Protein 3P2Y (pdb70)

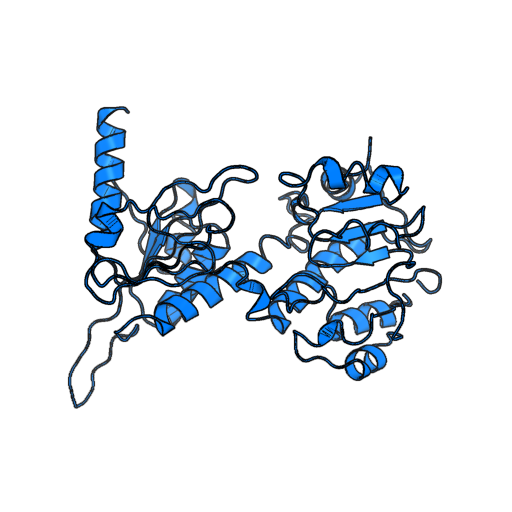CATH classification: 3.40.50.720 (+1 more: 3.40.50.720)

Radius of gyration: 22.17 Å; Cα contacts (8 Å, |Δi|>4): 837; chains: 1; bounding box: 42×48×67 Å

B-factor: mean 19.01, std 10.47, range [5.93, 63.05]

Sequence (345 aa):
GSMTLIIGVPRESAEGERRVALVPKVVEKLSARGLEVVVESAAGAGALFSDADYERAGATTIGDPWPADVVVKVNPPTSSDDEISSQLKPGSVLIGFLAPRTQPELASSRLRIADVTAFAMESIPRISSRAQTMDALSSSQANVAGYKAVLLGASLSTRFVPMLTTTAAGTVKPASSALVLGVGVAGLQALATAKRLGAKTTGYDVRPEVAEEQVRSVGAQQWLDLGSEAERAQQQQALEDAITKFDIVIITTALVPGRPAPRLVTAAAATGMQPGSVVVDLAGETGGNCELTEPGRTIVHHHGVTIITSPLNLPATMPEHASELYAKNVTALLDLLLTDDGVAPDFTDEEIVAASCITRT

Organism: Mycolicibacterium smegmatis (strain ATCC 700084 / mc(2)155) (NCBI:txid246196)

Secondary structure (DSSP, 8-state):
-TT-EEEEPPP-STT----SS-HHHHHHHHHTT-EEEE-TTTTGGGT--HHHHHHTT-EES--TTSSEEE-SSPPPHHHHTTSPTT-EEEE---TTT-HHHHHHHHHTT-EEEEGGG--SSGGGGGG-HHHHHHHHHHHHHHHHHHHH-SS-SS-EE-SS-EEPPPEEEEES-SHHHHHHHHHHHHHT-EEEEE-SSGGGHHHHHHTTPEEP----HHHHHHHHHHHHHHHTT-SEEEE----TTSPPP--B-HHHHHTSPTT-EEEETTGGGT-SBTT--TT-EEEETTEEEE--S-TGGGSHHHHHHHHHHHHHHHHHHHEETTEE---TTSHHHHHHBSS--

Nearest PDB structures (foldseek):
  3p2y-assembly1_A-2  TM=1.003E+00  e=2.592E-69  Mycolicibacterium smegmatis MC2 155
  4j1t-assembly2_D  TM=9.689E-01  e=6.708E-41  Thermus thermophilus HB27
  1x15-assembly1_B  TM=9.595E-01  e=1.705E-39  Escherichia coli
  4dio-assembly1_A  TM=9.558E-01  e=6.362E-38  Sinorhizobium meliloti SM11
  1xlt-assembly3_G  TM=9.602E-01  e=4.582E-37  Rhodospirillum rubrum

Solvent-accessible surface area: 15811 Å² total; per-residue (Å²): 53,98,164,6,59,0,0,0,0,121,8,63,50,111,64,20,89,16,0,0,0,2,17,134,9,0,104,133,2,32,92,121,36,13,43,3,10,0,54,60,45,5,2,50,24,7,148,34,55,44,40,41,2,96,177,6,47,7,87,50,30,87,2,15,59,0,37,0,0,0,2,0,31,34,4,70,60,109,16,4,84,84,12,77,96,64,0,6,0,0,0,20,0,16,39,167,93,76,88,146,18,17,47,87,0,99,149,28,87,4,43,0,0,0,2,47,30,21,31,114,67,94,116,2,140,95,10,60,0,95,26,12,12,26,53,5,14,0,81,36,0,2,63,47,0,27,91,56,17,105,95,117,8,39,111,60,100,75,124,107,36,96,59,82,50,5,33,0,0,0,0,10,3,35,60,13,0,44,48,0,0,21,6,3,95,197,65,32,2,44,6,12,0,21,12,118,106,102,118,6,8,120,89,0,141,91,36,44,6,133,53,31,109,38,109,122,93,87,64,44,57,64,93,128,91,29,19,34,73,19,0,31,159,24,29,5,0,0,0,17,21,117,66,86,38,150,79,13,42,138,26,0,51,27,57,0,0,55,35,6,116,90,8,0,0,0,0,0,35,2,3,136,51,50,3,0,1,87,38,15,84,70,45,173,71,38,104,51,131,34,0,16,1,4,2,24,82,47,14,16,3,62,51,14,71,105,0,0,24,72,0,0,104,12,0,15,20,0,0,66,51,0,24,71,106,129,14,49,46,35,75,56,122,23,91,0,1,43,54,0,13,28,12,148,124

Structure (mmCIF, N/CA/C/O backbone):
data_3P2Y
#
_entry.id   3P2Y
#
_cell.length_a   89.760
_cell.length_b   89.760
_cell.length_c   179.570
_cell.angle_alpha   90.000
_cell.angle_beta   90.000
_cell.angle_gamma   120.000
#
_symmetry.space_group_name_H-M   'P 61 2 2'
#
loop_
_entity.id
_entity.type
_entity.pdbx_description
1 polymer 'Alanine dehydrogenase/pyridine nucleotide transhydrogenase'
2 non-polymer 'CALCIUM ION'
3 non-polymer 'SODIUM ION'
4 non-polymer 1,2-ETHANEDIOL
5 water water
#
loop_
_atom_site.group_PDB
_atom_site.id
_atom_site.type_symbol
_atom_site.label_atom_id
_atom_site.label_alt_id
_atom_site.label_comp_id
_atom_site.label_asym_id
_atom_site.label_entity_id
_atom_site.label_seq_id
_atom_site.pdbx_PDB_ins_code
_atom_site.Cartn_x
_atom_site.Cartn_y
_atom_site.Cartn_z
_atom_site.occupancy
_atom_site.B_iso_or_equiv
_atom_site.auth_seq_id
_atom_site.auth_comp_id
_atom_site.auth_asym_id
_atom_site.auth_atom_id
_atom_site.pdbx_PDB_model_num
ATOM 1 N N . GLY A 1 20 ? 56.845 37.653 -28.871 1.00 38.20 -1 GLY A N 1
ATOM 2 C CA . GLY A 1 20 ? 57.682 38.223 -27.766 1.00 36.55 -1 GLY A CA 1
ATOM 3 C C . GLY A 1 20 ? 59.175 38.363 -28.045 1.00 36.06 -1 GLY A C 1
ATOM 4 O O . GLY A 1 20 ? 59.871 39.072 -27.310 1.00 35.50 -1 GLY A O 1
ATOM 5 N N . SER A 1 21 ? 59.680 37.699 -29.094 1.00 35.41 0 SER A N 1
ATOM 6 C CA . SER A 1 21 ? 61.145 37.631 -29.367 1.00 34.48 0 SER A CA 1
ATOM 7 C C . SER A 1 21 ? 61.879 38.979 -29.548 1.00 32.21 0 SER A C 1
ATOM 8 O O . SER A 1 21 ? 63.083 39.085 -29.303 1.00 33.05 0 SER A O 1
ATOM 11 N N . MET A 1 22 ? 61.149 40.003 -29.961 1.00 29.16 1 MET A N 1
ATOM 12 C CA . MET A 1 22 ? 61.728 41.325 -30.152 1.00 26.21 1 MET A CA 1
ATOM 13 C C . MET A 1 22 ? 61.654 42.218 -28.895 1.00 23.94 1 MET A C 1
ATOM 14 O O . MET A 1 22 ? 62.089 43.364 -28.942 1.00 22.97 1 MET A O 1
ATOM 19 N N . THR A 1 23 ? 61.119 41.683 -27.794 1.00 20.93 2 THR A N 1
ATOM 20 C CA . THR A 1 23 ? 60.932 42.465 -26.547 1.00 19.71 2 THR A CA 1
ATOM 21 C C . THR A 1 23 ? 61.842 41.894 -25.469 1.00 18.19 2 THR A C 1
ATOM 22 O O . THR A 1 23 ? 61.818 40.680 -25.218 1.00 18.52 2 THR A O 1
ATOM 26 N N . LEU A 1 24 ? 62.677 42.768 -24.904 1.00 16.15 3 LEU A N 1
ATOM 27 C CA . LEU A 1 24 ? 63.652 42.399 -23.884 1.00 13.90 3 LEU A CA 1
ATOM 28 C C . LEU A 1 24 ? 63.228 43.028 -22.558 1.00 12.15 3 LEU A C 1
ATOM 29 O O . LEU A 1 24 ? 63.012 44.242 -22.486 1.00 11.50 3 LEU A O 1
ATOM 34 N N . ILE A 1 25 ? 63.074 42.177 -21.532 1.00 10.92 4 ILE A N 1
ATOM 35 C CA A ILE A 1 25 ? 62.726 42.610 -20.182 0.50 10.34 4 ILE A CA 1
ATOM 36 C CA B ILE A 1 25 ? 62.734 42.614 -20.173 0.50 10.52 4 ILE A CA 1
ATOM 37 C C . ILE A 1 25 ? 64.002 42.542 -19.324 1.00 10.33 4 ILE A C 1
ATOM 38 O O . ILE A 1 25 ? 64.657 41.525 -19.296 1.00 12.10 4 ILE A O 1
ATOM 47 N N . GLY A 1 26 ? 64.352 43.630 -18.640 1.00 9.71 5 GLY A N 1
ATOM 48 C CA . GLY A 1 26 ? 65.603 43.689 -17.837 1.00 9.72 5 GLY A CA 1
ATOM 49 C C . GLY A 1 26 ? 65.293 43.720 -16.348 1.00 10.17 5 GLY A C 1
ATOM 50 O O . GLY A 1 26 ? 64.378 44.418 -15.925 1.00 9.49 5 GLY A O 1
ATOM 51 N N . VAL A 1 27 ? 66.024 42.915 -15.570 1.00 9.30 6 VAL A N 1
ATOM 52 C CA . VAL A 1 27 ? 65.828 42.836 -14.129 1.00 9.03 6 VAL A CA 1
ATOM 53 C C . VAL A 1 27 ? 67.148 43.222 -13.460 1.00 9.58 6 VAL A C 1
ATOM 54 O O . VAL A 1 27 ? 68.102 42.450 -13.509 1.00 9.55 6 VAL A O 1
ATOM 58 N N . PRO A 1 28 ? 67.221 44.400 -12.815 1.00 10.42 7 PRO A N 1
ATOM 59 C CA . PRO A 1 28 ? 68.448 44.782 -12.114 1.00 10.62 7 PRO A CA 1
ATOM 60 C C . PRO A 1 28 ? 68.571 44.218 -10.686 1.00 9.68 7 PRO A C 1
ATOM 61 O O . PRO A 1 28 ? 67.569 43.806 -10.060 1.00 9.61 7 PRO A O 1
ATOM 65 N N . ARG A 1 29 ? 69.808 44.188 -10.197 1.00 9.54 8 ARG A N 1
ATOM 66 C CA . ARG A 1 29 ? 70.069 43.990 -8.776 1.00 9.74 8 ARG A CA 1
ATOM 67 C C . ARG A 1 29 ? 69.636 45.248 -8.031 1.00 9.84 8 ARG A C 1
ATOM 68 O O . ARG A 1 29 ? 69.906 46.371 -8.476 1.00 10.22 8 ARG A O 1
ATOM 76 N N . GLU A 1 30 ? 68.901 45.067 -6.926 1.00 9.34 9 GLU A N 1
ATOM 77 C CA . GLU A 1 30 ? 68.529 46.200 -6.082 1.00 10.50 9 GLU A CA 1
ATOM 78 C C . GLU A 1 30 ? 69.739 46.744 -5.334 1.00 11.88 9 GLU A C 1
ATOM 79 O O . GLU A 1 30 ? 70.418 45.982 -4.664 1.00 13.57 9 GLU A O 1
ATOM 85 N N . SER A 1 31 ? 69.970 48.055 -5.439 1.00 13.34 10 SER A N 1
ATOM 86 C CA . SER A 1 31 ? 71.168 48.700 -4.869 1.00 14.99 10 SER A CA 1
ATOM 87 C C . SER A 1 31 ? 70.957 49.284 -3.474 1.00 16.17 10 SER A C 1
ATOM 88 O O . SER A 1 31 ? 71.930 49.605 -2.799 1.00 15.05 10 SER A O 1
ATOM 91 N N . ALA A 1 32 ? 69.690 49.437 -3.051 1.00 14.56 11 ALA A N 1
ATOM 92 C CA . ALA A 1 32 ? 69.392 50.052 -1.745 1.00 16.33 11 ALA A CA 1
ATOM 93 C C . ALA A 1 32 ? 69.938 49.256 -0.564 1.00 15.84 11 ALA A C 1
ATOM 94 O O . ALA A 1 32 ? 69.894 48.014 -0.560 1.00 16.00 11 ALA A O 1
ATOM 96 N N . GLU A 1 33 ? 70.475 49.961 0.438 1.00 16.17 12 GLU A N 1
ATOM 97 C CA . GLU A 1 33 ? 71.028 49.281 1.608 1.00 16.61 12 GLU A CA 1
ATOM 98 C C . GLU A 1 33 ? 69.938 48.413 2.271 1.00 16.13 12 GLU A C 1
ATOM 99 O O . GLU A 1 33 ? 68.808 48.895 2.506 1.00 16.47 12 GLU A O 1
ATOM 101 N N . GLY A 1 34 ? 70.285 47.151 2.534 1.00 15.30 13 GLY A N 1
ATOM 102 C CA . GLY A 1 34 ? 69.418 46.233 3.270 1.00 14.75 13 GLY A CA 1
ATOM 103 C C . GLY A 1 34 ? 68.421 45.521 2.375 1.00 13.69 13 GLY A C 1
ATOM 104 O O . GLY A 1 34 ? 67.712 44.609 2.831 1.00 13.46 13 GLY A O 1
ATOM 105 N N . GLU A 1 35 ? 68.320 45.937 1.108 1.00 12.22 14 GLU A N 1
ATOM 106 C CA . GLU A 1 35 ? 67.296 45.355 0.235 1.00 11.15 14 GLU A CA 1
ATOM 107 C C . GLU A 1 35 ? 67.743 43.958 -0.176 1.00 11.45 14 GLU A C 1
ATOM 108 O O . GLU A 1 35 ? 68.918 43.768 -0.553 1.00 13.78 14 GLU A O 1
ATOM 114 N N . ARG A 1 36 ? 66.835 42.986 -0.097 1.00 9.21 15 ARG A N 1
ATOM 115 C CA . ARG A 1 36 ? 67.124 41.625 -0.553 1.00 8.34 15 ARG A CA 1
ATOM 116 C C . ARG A 1 36 ? 66.159 41.126 -1.632 1.00 8.25 15 ARG A C 1
ATOM 117 O O . ARG A 1 36 ? 66.383 40.048 -2.173 1.00 8.59 15 ARG A O 1
ATOM 125 N N . ARG A 1 37 ? 65.102 41.878 -1.928 1.00 8.09 16 ARG A N 1
ATOM 126 C CA . ARG A 1 37 ? 64.148 41.451 -2.942 1.00 7.85 16 ARG A CA 1
ATOM 127 C C . ARG A 1 37 ? 64.751 41.675 -4.332 1.00 7.92 16 ARG A C 1
ATOM 128 O O . ARG A 1 37 ? 65.741 42.431 -4.502 1.00 7.67 16 ARG A O 1
ATOM 136 N N . VAL A 1 38 ? 64.124 41.018 -5.298 1.00 8.09 17 VAL A N 1
ATOM 137 C CA . VAL A 1 38 ? 64.456 41.136 -6.733 1.00 8.16 17 VAL A CA 1
ATOM 138 C C . VAL A 1 38 ? 63.125 41.147 -7.491 1.00 7.86 17 VAL A C 1
ATOM 139 O O . VAL A 1 38 ? 62.179 40.484 -7.092 1.00 7.55 17 VAL A O 1
ATOM 143 N N . ALA A 1 39 ? 63.018 41.928 -8.576 1.00 6.84 18 ALA A N 1
ATOM 144 C CA . ALA A 1 39 ? 61.679 42.177 -9.159 1.00 7.79 18 ALA A CA 1
ATOM 145 C C . ALA A 1 39 ? 61.065 40.953 -9.828 1.00 8.45 18 ALA A C 1
ATOM 146 O O . ALA A 1 39 ? 59.858 40.822 -9.816 1.00 8.80 18 ALA A O 1
ATOM 148 N N . LEU A 1 40 ? 61.890 40.082 -10.416 1.00 8.40 19 LEU A N 1
ATOM 149 C CA . LEU A 1 40 ? 61.384 38.804 -10.915 1.00 9.42 19 LEU A CA 1
ATOM 150 C C . LEU A 1 40 ? 62.181 37.670 -10.292 1.00 9.56 19 LEU A C 1
ATOM 151 O O . LEU A 1 40 ? 63.401 37.779 -10.144 1.00 10.94 19 LEU A O 1
ATOM 156 N N . VAL A 1 41 ? 61.478 36.586 -9.928 1.00 9.71 20 VAL A N 1
ATOM 157 C CA . VAL A 1 41 ? 62.116 35.373 -9.435 1.00 10.13 20 VAL A CA 1
ATOM 158 C C . VAL A 1 41 ? 62.200 34.376 -10.583 1.00 10.16 20 VAL A C 1
ATOM 159 O O . VAL A 1 41 ? 61.433 34.481 -11.551 1.00 10.65 20 VAL A O 1
ATOM 163 N N . PRO A 1 42 ? 63.094 33.386 -10.474 1.00 10.99 21 PRO A N 1
ATOM 164 C CA . PRO A 1 42 ? 63.276 32.440 -11.581 1.00 11.89 21 PRO A CA 1
ATOM 165 C C . PRO A 1 42 ? 61.990 31.769 -12.086 1.00 12.39 21 PRO A C 1
ATOM 166 O O . PRO A 1 42 ? 61.818 31.631 -13.297 1.00 12.63 21 PRO A O 1
ATOM 170 N N . LYS A 1 43 ? 61.071 31.388 -11.192 1.00 12.73 22 LYS A N 1
ATOM 171 C CA . LYS A 1 43 ? 59.812 30.740 -11.636 1.00 14.05 22 LYS A CA 1
ATOM 172 C C . LYS A 1 43 ? 58.981 31.622 -12.558 1.00 13.59 22 LYS A C 1
ATOM 173 O O . LYS A 1 43 ? 58.311 31.111 -13.466 1.00 13.26 22 LYS A O 1
ATOM 179 N N . VAL A 1 44 ? 59.030 32.938 -12.335 1.00 12.05 23 VAL A N 1
ATOM 180 C CA . VAL A 1 44 ? 58.266 33.884 -13.141 1.00 11.76 23 VAL A CA 1
ATOM 181 C C . VAL A 1 44 ? 59.006 34.159 -14.435 1.00 12.20 23 VAL A C 1
ATOM 182 O O . VAL A 1 44 ? 58.413 34.214 -15.512 1.00 12.69 23 VAL A O 1
ATOM 186 N N . VAL A 1 45 ? 60.319 34.307 -14.334 1.00 11.99 24 VAL A N 1
ATOM 187 C CA . VAL A 1 45 ? 61.163 34.401 -15.539 1.00 12.65 24 VAL A CA 1
ATOM 188 C C . VAL A 1 45 ? 60.893 33.233 -16.494 1.00 13.49 24 VAL A C 1
ATOM 189 O O . VAL A 1 45 ? 60.790 33.419 -17.725 1.00 14.02 24 VAL A O 1
ATOM 193 N N . GLU A 1 46 ? 60.766 32.027 -15.940 1.00 14.62 25 GLU A N 1
ATOM 194 C CA . GLU A 1 46 ? 60.513 30.837 -16.760 1.00 17.26 25 GLU A CA 1
ATOM 195 C C . GLU A 1 46 ? 59.235 31.008 -17.604 1.00 17.71 25 GLU A C 1
ATOM 196 O O . GLU A 1 46 ? 59.219 30.712 -18.816 1.00 18.13 25 GLU A O 1
ATOM 202 N N . LYS A 1 47 ? 58.182 31.516 -16.974 1.00 17.79 26 LYS A N 1
ATOM 203 C CA . LYS A 1 47 ? 56.922 31.786 -17.684 1.00 18.80 26 LYS A CA 1
ATOM 204 C C . LYS A 1 47 ? 57.066 32.814 -18.804 1.00 18.69 26 LYS A C 1
ATOM 205 O O . LYS A 1 47 ? 56.495 32.631 -19.891 1.00 18.96 26 LYS A O 1
ATOM 211 N N . LEU A 1 48 ? 57.808 33.893 -18.550 1.00 17.26 27 LEU A N 1
ATOM 212 C CA . LEU A 1 48 ? 58.034 34.910 -19.594 1.00 17.27 27 LEU A CA 1
ATOM 213 C C . LEU A 1 48 ? 58.846 34.336 -20.758 1.00 17.92 27 LEU A C 1
ATOM 214 O O . LEU A 1 48 ? 58.510 34.576 -21.928 1.00 18.61 27 LEU A O 1
ATOM 219 N N . SER A 1 49 ? 59.894 33.577 -20.439 1.00 17.80 28 SER A N 1
ATOM 220 C CA . SER A 1 49 ? 60.696 32.915 -21.468 1.00 19.63 28 SER A CA 1
ATOM 221 C C . SER A 1 49 ? 59.847 31.989 -22.327 1.00 20.58 28 SER A C 1
ATOM 222 O O . SER A 1 49 ? 59.988 31.974 -23.557 1.00 20.65 28 SER A O 1
ATOM 225 N N . ALA A 1 50 ? 58.988 31.214 -21.662 1.00 21.90 29 ALA A N 1
ATOM 226 C CA . ALA A 1 50 ? 58.097 30.257 -22.334 1.00 23.40 29 ALA A CA 1
ATOM 227 C C . ALA A 1 50 ? 57.146 30.937 -23.321 1.00 24.62 29 ALA A C 1
ATOM 228 O O . ALA A 1 50 ? 56.708 30.320 -24.315 1.00 25.30 29 ALA A O 1
ATOM 230 N N . ARG A 1 51 ? 56.806 32.193 -23.043 1.00 24.31 30 ARG A N 1
ATOM 231 C CA . ARG A 1 51 ? 55.990 32.990 -23.961 1.00 25.53 30 ARG A CA 1
ATOM 232 C C . ARG A 1 51 ? 56.780 33.631 -25.101 1.00 25.68 30 ARG A C 1
ATOM 233 O O . ARG A 1 51 ? 56.189 34.253 -25.987 1.00 27.39 30 ARG A O 1
ATOM 241 N N . GLY A 1 52 ? 58.099 33.492 -25.093 1.00 24.80 31 GLY A N 1
ATOM 242 C CA . GLY A 1 52 ? 58.933 34.044 -26.173 1.00 25.04 31 GLY A CA 1
ATOM 243 C C . GLY A 1 52 ? 59.628 35.367 -25.883 1.00 23.89 31 GLY A C 1
ATOM 244 O O . GLY A 1 52 ? 60.402 35.858 -26.712 1.00 24.81 31 GLY A O 1
ATOM 245 N N . LEU A 1 53 ? 59.369 35.949 -24.710 1.00 21.99 32 LEU A N 1
ATOM 246 C CA . LEU A 1 53 ? 60.060 37.188 -24.306 1.00 19.95 32 LEU A CA 1
ATOM 247 C C . LEU A 1 53 ? 61.499 36.894 -23.946 1.00 18.88 32 LEU A C 1
ATOM 248 O O . LEU A 1 53 ? 61.797 35.816 -23.410 1.00 18.98 32 LEU A O 1
ATOM 253 N N . GLU A 1 54 ? 62.393 37.845 -24.214 1.00 18.42 33 GLU A N 1
ATOM 254 C CA . GLU A 1 54 ? 63.792 37.710 -23.771 1.00 17.05 33 GLU A CA 1
ATOM 255 C C . GLU A 1 54 ? 63.920 38.391 -22.410 1.00 16.24 33 GLU A C 1
ATOM 256 O O . GLU A 1 54 ? 63.314 39.443 -22.177 1.00 15.44 33 GLU A O 1
ATOM 258 N N . VAL A 1 55 ? 64.655 37.764 -21.494 1.00 14.71 34 VAL A N 1
ATOM 259 C CA . VAL A 1 55 ? 64.818 38.343 -20.156 1.00 13.80 34 VAL A CA 1
ATOM 260 C C . VAL A 1 55 ? 66.323 38.403 -19.930 1.00 12.88 34 VAL A C 1
ATOM 261 O O . VAL A 1 55 ? 67.029 37.400 -20.166 1.00 13.13 34 VAL A O 1
ATOM 265 N N . VAL A 1 56 ? 66.789 39.575 -19.511 1.00 12.62 35 VAL A N 1
ATOM 266 C CA . VAL A 1 56 ? 68.178 39.766 -19.078 1.00 12.28 35 VAL A CA 1
ATOM 267 C C . VAL A 1 56 ? 68.174 40.116 -17.597 1.00 11.27 35 VAL A C 1
ATOM 268 O O . VAL A 1 56 ? 67.485 41.053 -17.173 1.00 11.14 35 VAL A O 1
ATOM 272 N N . VAL A 1 57 ? 68.940 39.363 -16.822 1.00 10.90 36 VAL A N 1
ATOM 273 C CA . VAL A 1 57 ? 68.999 39.552 -15.360 1.00 10.63 36 VAL A CA 1
ATOM 274 C C . VAL A 1 57 ? 70.414 39.959 -15.004 1.00 10.16 36 VAL A C 1
ATOM 275 O O . VAL A 1 57 ? 71.376 39.350 -15.471 1.00 10.86 36 VAL A O 1
ATOM 279 N N . GLU A 1 58 ? 70.546 41.011 -14.201 1.00 10.10 37 GLU A N 1
ATOM 280 C CA . GLU A 1 58 ? 71.891 41.448 -13.791 1.00 10.32 37 GLU A CA 1
ATOM 281 C C . GLU A 1 58 ? 72.497 40.351 -12.920 1.00 10.34 37 GLU A C 1
ATOM 282 O O . GLU A 1 58 ? 71.793 39.701 -12.135 1.00 10.04 37 GLU A O 1
ATOM 288 N N . SER A 1 59 ? 73.802 40.127 -13.074 1.00 9.46 38 SER A N 1
ATOM 289 C CA . SER A 1 59 ? 74.463 39.162 -12.188 1.00 9.95 38 SER A CA 1
ATOM 290 C C . SER A 1 59 ? 74.214 39.482 -10.707 1.00 9.77 38 SER A C 1
ATOM 291 O O . SER A 1 59 ? 74.278 40.648 -10.276 1.00 10.33 38 SER A O 1
ATOM 294 N N . ALA A 1 60 ? 73.958 38.423 -9.937 1.00 9.97 39 ALA A N 1
ATOM 295 C CA . ALA A 1 60 ? 73.659 38.489 -8.483 1.00 10.01 39 ALA A CA 1
ATOM 296 C C . ALA A 1 60 ? 72.389 39.280 -8.123 1.00 9.53 39 ALA A C 1
ATOM 297 O O . ALA A 1 60 ? 72.175 39.630 -6.946 1.00 9.71 39 ALA A O 1
ATOM 299 N N . ALA A 1 61 ? 71.523 39.542 -9.097 1.00 9.26 40 ALA A N 1
ATOM 300 C CA . ALA A 1 61 ? 70.249 40.245 -8.755 1.00 8.49 40 ALA A CA 1
ATOM 301 C C . ALA A 1 61 ? 69.446 39.443 -7.733 1.00 9.25 40 ALA A C 1
ATOM 302 O O . ALA A 1 61 ? 68.772 40.036 -6.879 1.00 9.75 40 ALA A O 1
ATOM 304 N N . GLY A 1 62 ? 69.523 38.122 -7.830 1.00 9.80 41 GLY A N 1
ATOM 305 C CA . GLY A 1 62 ? 68.754 37.232 -6.927 1.00 10.22 41 GLY A CA 1
ATOM 306 C C . GLY A 1 62 ? 69.493 36.816 -5.675 1.00 11.00 41 GLY A C 1
ATOM 307 O O . GLY A 1 62 ? 68.971 36.018 -4.880 1.00 11.20 41 GLY A O 1
ATOM 308 N N . ALA A 1 63 ? 70.687 37.362 -5.459 1.00 10.79 42 ALA A N 1
ATOM 309 C CA . ALA A 1 63 ? 71.551 36.864 -4.372 1.00 12.04 42 ALA A CA 1
ATOM 310 C C . ALA A 1 63 ? 70.987 37.121 -2.977 1.00 12.60 42 ALA A C 1
ATOM 311 O O . ALA A 1 63 ? 71.181 36.299 -2.049 1.00 12.32 42 ALA A O 1
ATOM 313 N N . GLY A 1 64 ? 70.300 38.258 -2.825 1.00 11.97 43 GLY A N 1
ATOM 314 C CA . GLY A 1 64 ? 69.623 38.585 -1.567 1.00 12.46 43 GLY A CA 1
ATOM 315 C C . GLY A 1 64 ? 68.553 37.559 -1.205 1.00 11.53 43 GLY A C 1
ATOM 316 O O . GLY A 1 64 ? 68.355 37.244 -0.007 1.00 12.03 43 GLY A O 1
ATOM 317 N N . ALA A 1 65 ? 67.878 37.035 -2.233 1.00 10.53 44 ALA A N 1
ATOM 318 C CA . ALA A 1 65 ? 66.836 36.023 -2.049 1.00 11.28 44 ALA A CA 1
ATOM 319 C C . ALA A 1 65 ? 67.394 34.586 -2.150 1.00 12.63 44 ALA A C 1
ATOM 320 O O . ALA A 1 65 ? 66.642 33.620 -2.151 1.00 12.82 44 ALA A O 1
ATOM 322 N N . LEU A 1 66 ? 68.720 34.481 -2.212 1.00 13.11 45 LEU A N 1
ATOM 323 C CA . LEU A 1 66 ? 69.456 33.203 -2.270 1.00 14.90 45 LEU A CA 1
ATOM 324 C C . LEU A 1 66 ? 69.317 32.409 -3.577 1.00 15.84 45 LEU A C 1
ATOM 325 O O . LEU A 1 66 ? 69.564 31.186 -3.592 1.00 17.81 45 LEU A O 1
ATOM 330 N N . PHE A 1 67 ? 68.961 33.096 -4.669 1.00 15.35 46 PHE A N 1
ATOM 331 C CA . PHE A 1 67 ? 68.946 32.513 -6.021 1.00 15.19 46 PHE A CA 1
ATOM 332 C C . PHE A 1 67 ? 70.335 32.679 -6.620 1.00 16.50 46 PHE A C 1
ATOM 333 O O . PHE A 1 67 ? 71.082 33.576 -6.191 1.00 17.99 46 PHE A O 1
ATOM 341 N N . SER A 1 68 ? 70.685 31.851 -7.604 1.00 14.83 47 SER A N 1
ATOM 342 C CA . SER A 1 68 ? 71.968 32.056 -8.305 1.00 13.29 47 SER A CA 1
ATOM 343 C C . SER A 1 68 ? 71.740 32.529 -9.731 1.00 12.70 47 SER A C 1
ATOM 344 O O . SER A 1 68 ? 70.619 32.448 -10.267 1.00 12.85 47 SER A O 1
ATOM 347 N N . ASP A 1 69 ? 72.811 32.988 -10.386 1.00 12.29 48 ASP A N 1
ATOM 348 C CA . ASP A 1 69 ? 72.722 33.349 -11.799 1.00 12.98 48 ASP A CA 1
ATOM 349 C C . ASP A 1 69 ? 72.277 32.104 -12.575 1.00 13.19 48 ASP A C 1
ATOM 350 O O . ASP A 1 69 ? 71.491 32.206 -13.525 1.00 12.96 48 ASP A O 1
ATOM 355 N N . ALA A 1 70 ? 72.783 30.924 -12.169 1.00 13.76 49 ALA A N 1
ATOM 356 C CA . ALA A 1 70 ? 72.402 29.675 -12.867 1.00 14.20 49 ALA A CA 1
ATOM 357 C C . ALA A 1 70 ? 70.897 29.411 -12.780 1.00 14.04 49 ALA A C 1
ATOM 358 O O . ALA A 1 70 ? 70.319 28.900 -13.728 1.00 14.74 49 ALA A O 1
ATOM 360 N N . ASP A 1 71 ? 70.262 29.780 -11.664 1.00 14.15 50 ASP A N 1
ATOM 361 C CA . ASP A 1 71 ? 68.802 29.603 -11.537 1.00 14.05 50 ASP A CA 1
ATOM 362 C C . ASP A 1 71 ? 68.084 30.402 -12.613 1.00 13.50 50 ASP A C 1
ATOM 363 O O . ASP A 1 71 ? 67.160 29.911 -13.280 1.00 14.65 50 ASP A O 1
ATOM 368 N N . TYR A 1 72 ? 68.527 31.642 -12.800 1.00 12.78 51 TYR A N 1
ATOM 369 C CA . TYR A 1 72 ? 67.976 32.483 -13.873 1.00 12.90 51 TYR A CA 1
ATOM 370 C C . TYR A 1 72 ? 68.251 31.969 -15.282 1.00 13.13 51 TYR A C 1
ATOM 371 O O . TYR A 1 72 ? 67.361 31.984 -16.120 1.00 12.51 51 TYR A O 1
ATOM 380 N N . GLU A 1 73 ? 69.467 31.504 -15.543 1.00 14.30 52 GLU A N 1
ATOM 381 C CA . GLU A 1 73 ? 69.799 30.946 -16.856 1.00 15.27 52 GLU A CA 1
ATOM 382 C C . GLU A 1 73 ? 68.945 29.694 -17.140 1.00 15.56 52 GLU A C 1
ATOM 383 O O . GLU A 1 73 ? 68.467 29.516 -18.277 1.00 15.22 52 GLU A O 1
ATOM 389 N N . ARG A 1 74 ? 68.745 28.864 -16.115 1.00 16.48 53 ARG A N 1
ATOM 390 C CA . ARG A 1 74 ? 67.858 27.686 -16.236 1.00 18.21 53 ARG A CA 1
ATOM 391 C C . ARG A 1 74 ? 66.412 28.054 -16.574 1.00 18.54 53 ARG A C 1
ATOM 392 O O . ARG A 1 74 ? 65.683 27.259 -17.207 1.00 18.17 53 ARG A O 1
ATOM 400 N N . ALA A 1 75 ? 66.000 29.262 -16.168 1.00 17.38 54 ALA A N 1
ATOM 401 C CA . ALA A 1 75 ? 64.657 29.786 -16.453 1.00 17.47 54 ALA A CA 1
ATOM 402 C C . ALA A 1 75 ? 64.595 30.500 -17.797 1.00 17.28 54 ALA A C 1
ATOM 403 O O . ALA A 1 75 ? 63.563 31.086 -18.159 1.00 18.19 54 ALA A O 1
ATOM 405 N N . GLY A 1 76 ? 65.702 30.489 -18.536 1.00 17.40 55 GLY A N 1
ATOM 406 C CA . GLY A 1 76 ? 65.719 31.057 -19.873 1.00 16.10 55 GLY A CA 1
ATOM 407 C C . GLY A 1 76 ? 66.290 32.456 -19.977 1.00 16.62 55 GLY A C 1
ATOM 408 O O . GLY A 1 76 ? 66.366 33.007 -21.083 1.00 16.45 55 GLY A O 1
ATOM 409 N N . ALA A 1 77 ? 66.710 33.045 -18.853 1.00 15.58 56 ALA A N 1
ATOM 410 C CA . ALA A 1 77 ? 67.311 34.380 -18.914 1.00 15.17 56 ALA A CA 1
ATOM 411 C C . ALA A 1 77 ? 68.755 34.335 -19.378 1.00 15.57 56 ALA A C 1
ATOM 412 O O . ALA A 1 77 ? 69.435 33.298 -19.285 1.00 16.17 56 ALA A O 1
ATOM 414 N N . THR A 1 78 ? 69.219 35.473 -19.860 1.00 15.49 57 THR A N 1
ATOM 415 C CA A THR A 1 78 ? 70.657 35.699 -20.027 0.70 15.80 57 THR A CA 1
ATOM 416 C CA B THR A 1 78 ? 70.650 35.709 -20.044 0.30 15.11 57 THR A CA 1
ATOM 417 C C . THR A 1 78 ? 71.124 36.621 -18.908 1.00 14.75 57 THR A C 1
ATOM 418 O O . THR A 1 78 ? 70.353 37.445 -18.413 1.00 14.18 57 THR A O 1
ATOM 425 N N . ILE A 1 79 ? 72.374 36.459 -18.479 1.00 13.65 58 ILE A N 1
ATOM 426 C CA . ILE A 1 79 ? 72.911 37.315 -17.408 1.00 12.03 58 ILE A CA 1
ATOM 427 C C . ILE A 1 79 ? 73.666 38.468 -18.062 1.00 12.62 58 ILE A C 1
ATOM 428 O O . ILE A 1 79 ? 74.560 38.244 -18.897 1.00 13.17 58 ILE A O 1
ATOM 433 N N . GLY A 1 80 ? 73.336 39.702 -17.715 1.00 12.08 59 GLY A N 1
ATOM 434 C CA . GLY A 1 80 ? 73.964 40.827 -18.408 1.00 14.03 59 GLY A CA 1
ATOM 435 C C . GLY A 1 80 ? 73.417 42.156 -17.946 1.00 14.45 59 GLY A C 1
ATOM 436 O O . GLY A 1 80 ? 72.818 42.242 -16.882 1.00 15.29 59 GLY A O 1
ATOM 437 N N . ASP A 1 81 ? 73.625 43.199 -18.752 1.00 14.42 60 ASP A N 1
ATOM 438 C CA . ASP A 1 81 ? 73.221 44.552 -18.357 1.00 14.47 60 ASP A CA 1
ATOM 439 C C . ASP A 1 81 ? 71.697 44.707 -18.525 1.00 13.41 60 ASP A C 1
ATOM 440 O O . ASP A 1 81 ? 71.176 44.588 -19.630 1.00 13.39 60 ASP A O 1
ATOM 445 N N . PRO A 1 82 ? 70.980 44.976 -17.416 1.00 13.11 61 PRO A N 1
ATOM 446 C CA . PRO A 1 82 ? 69.541 45.029 -17.506 1.00 13.12 61 PRO A CA 1
ATOM 447 C C . PRO A 1 82 ? 69.023 46.399 -17.943 1.00 13.33 61 PRO A C 1
ATOM 448 O O . PRO A 1 82 ? 67.884 46.479 -18.417 1.00 13.73 61 PRO A O 1
ATOM 452 N N . TRP A 1 83 ? 69.836 47.456 -17.813 1.00 13.16 62 TRP A N 1
ATOM 453 C CA . TRP A 1 83 ? 69.322 48.830 -17.924 1.00 13.55 62 TRP A CA 1
ATOM 454 C C . TRP A 1 83 ? 68.843 49.265 -19.303 1.00 14.56 62 TRP A C 1
ATOM 455 O O . TRP A 1 83 ? 67.884 50.049 -19.381 1.00 15.74 62 TRP A O 1
ATOM 466 N N . PRO A 1 84 ? 69.478 48.768 -20.383 1.00 14.83 63 PRO A N 1
ATOM 467 C CA . PRO A 1 84 ? 68.992 49.263 -21.684 1.00 16.27 63 PRO A CA 1
ATOM 468 C C . PRO A 1 84 ? 67.825 48.478 -22.300 1.00 16.52 63 PRO A C 1
ATOM 469 O O . PRO A 1 84 ? 67.504 48.655 -23.500 1.00 16.96 63 PRO A O 1
ATOM 473 N N . ALA A 1 85 ? 67.172 47.644 -21.491 1.00 14.77 64 ALA A N 1
ATOM 474 C CA . ALA A 1 85 ? 66.053 46.812 -21.966 1.00 14.38 64 ALA A CA 1
ATOM 475 C C . ALA A 1 85 ? 64.868 47.661 -22.416 1.00 14.08 64 ALA A C 1
ATOM 476 O O . ALA A 1 85 ? 64.722 48.835 -22.023 1.00 14.81 64 ALA A O 1
ATOM 478 N N . ASP A 1 86 ? 63.983 47.044 -23.198 1.00 12.85 65 ASP A N 1
ATOM 479 C CA . ASP A 1 86 ? 62.727 47.689 -23.587 1.00 13.66 65 ASP A CA 1
ATOM 480 C C . ASP A 1 86 ? 61.802 47.921 -22.401 1.00 13.24 65 ASP A C 1
ATOM 481 O O . ASP A 1 86 ? 61.046 48.899 -22.371 1.00 13.41 65 ASP A O 1
ATOM 486 N N . VAL A 1 87 ? 61.829 46.998 -21.442 1.00 12.02 66 VAL A N 1
ATOM 487 C CA . VAL A 1 87 ? 61.050 47.162 -20.217 1.00 11.36 66 VAL A CA 1
ATOM 488 C C . VAL A 1 87 ? 61.970 46.796 -19.077 1.00 10.96 66 VAL A C 1
ATOM 489 O O . VAL A 1 87 ? 62.507 45.687 -19.065 1.00 11.39 66 VAL A O 1
ATOM 493 N N . VAL A 1 88 ? 62.185 47.721 -18.150 1.00 9.82 67 VAL A N 1
ATOM 494 C CA . VAL A 1 88 ? 63.006 47.415 -16.958 1.00 10.03 67 VAL A CA 1
ATOM 495 C C . VAL A 1 88 ? 62.033 47.287 -15.806 1.00 9.07 67 VAL A C 1
ATOM 496 O O . VAL A 1 88 ? 61.186 48.171 -15.599 1.00 9.70 67 VAL A O 1
ATOM 500 N N . VAL A 1 89 ? 62.126 46.175 -15.065 1.00 9.26 68 VAL A N 1
ATOM 501 C CA . VAL A 1 89 ? 61.251 45.955 -13.918 1.00 9.55 68 VAL A CA 1
ATOM 502 C C . VAL A 1 89 ? 62.123 45.883 -12.683 1.00 8.94 68 VAL A C 1
ATOM 503 O O . VAL A 1 89 ? 63.114 45.166 -12.679 1.00 8.83 68 VAL A O 1
ATOM 507 N N . LYS A 1 90 ? 61.801 46.673 -11.672 1.00 8.37 69 LYS A N 1
ATOM 508 C CA . LYS A 1 90 ? 62.658 46.667 -10.467 1.00 8.73 69 LYS A CA 1
ATOM 509 C C . LYS A 1 90 ? 61.779 46.855 -9.253 1.00 8.87 69 LYS A C 1
ATOM 510 O O . LYS A 1 90 ? 60.577 47.033 -9.400 1.00 9.37 69 LYS A O 1
ATOM 516 N N . VAL A 1 91 ? 62.371 46.828 -8.060 1.00 8.09 70 VAL A N 1
ATOM 517 C CA . VAL A 1 91 ? 61.611 46.978 -6.826 1.00 8.18 70 VAL A CA 1
ATOM 518 C C . VAL A 1 91 ? 61.606 48.445 -6.382 1.00 9.26 70 VAL A C 1
ATOM 519 O O . VAL A 1 91 ? 60.568 49.105 -6.465 1.00 10.53 70 VAL A O 1
ATOM 523 N N . ASN A 1 92 ? 62.740 48.942 -5.876 1.00 8.61 71 ASN A N 1
ATOM 524 C CA . ASN A 1 92 ? 62.795 50.309 -5.322 1.00 9.80 71 ASN A CA 1
ATOM 525 C C . ASN A 1 92 ? 62.970 51.400 -6.376 1.00 9.33 71 ASN A C 1
ATOM 526 O O . ASN A 1 92 ? 63.387 51.109 -7.497 1.00 9.48 71 ASN A O 1
ATOM 531 N N . PRO A 1 93 ? 62.614 52.660 -6.031 1.00 10.08 72 PRO A N 1
ATOM 532 C CA . PRO A 1 93 ? 62.787 53.747 -7.017 1.00 10.61 72 PRO A CA 1
ATOM 533 C C . PRO A 1 93 ? 64.226 53.774 -7.525 1.00 11.63 72 PRO A C 1
ATOM 534 O O . PRO A 1 93 ? 65.157 53.541 -6.730 1.00 12.12 72 PRO A O 1
ATOM 538 N N . PRO A 1 94 ? 64.422 54.098 -8.814 1.00 12.03 73 PRO A N 1
ATOM 539 C CA . PRO A 1 94 ? 65.751 54.170 -9.369 1.00 12.54 73 PRO A CA 1
ATOM 540 C C . PRO A 1 94 ? 66.506 55.393 -8.853 1.00 12.98 73 PRO A C 1
ATOM 541 O O . PRO A 1 94 ? 65.894 56.438 -8.572 1.00 13.92 73 PRO A O 1
ATOM 545 N N . THR A 1 95 ? 67.824 55.246 -8.709 1.00 13.05 74 THR A N 1
ATOM 546 C CA . THR A 1 95 ? 68.695 56.380 -8.382 1.00 14.06 74 THR A CA 1
ATOM 547 C C . THR A 1 95 ? 68.944 57.193 -9.657 1.00 14.79 74 THR A C 1
ATOM 548 O O . THR A 1 95 ? 68.645 56.745 -10.777 1.00 13.81 74 THR A O 1
ATOM 552 N N . SER A 1 96 ? 69.521 58.379 -9.482 1.00 14.88 75 SER A N 1
ATOM 553 C CA A SER A 1 96 ? 69.875 59.245 -10.612 0.74 16.59 75 SER A CA 1
ATOM 554 C CA B SER A 1 96 ? 69.852 59.227 -10.627 0.26 15.92 75 SER A CA 1
ATOM 555 C C . SER A 1 96 ? 70.776 58.512 -11.609 1.00 16.26 75 SER A C 1
ATOM 556 O O . SER A 1 96 ? 70.564 58.581 -12.837 1.00 16.88 75 SER A O 1
ATOM 561 N N . ASP A 1 97 ? 71.785 57.813 -11.088 1.00 16.92 76 ASP A N 1
ATOM 562 C CA A ASP A 1 97 ? 72.738 57.083 -11.928 0.70 17.33 76 ASP A CA 1
ATOM 563 C CA B ASP A 1 97 ? 72.720 57.096 -11.956 0.30 16.91 76 ASP A CA 1
ATOM 564 C C . ASP A 1 97 ? 72.053 55.927 -12.667 1.00 16.60 76 ASP A C 1
ATOM 565 O O . ASP A 1 97 ? 72.393 55.615 -13.811 1.00 16.81 76 ASP A O 1
ATOM 574 N N . GLU A 1 98 ? 71.090 55.276 -12.007 1.00 14.89 77 GLU A N 1
ATOM 575 C CA . GLU A 1 98 ? 70.321 54.243 -12.674 1.00 14.00 77 GLU A CA 1
ATOM 576 C C . GLU A 1 98 ? 69.458 54.830 -13.788 1.00 13.28 77 GLU A C 1
ATOM 577 O O . GLU A 1 98 ? 69.383 54.267 -14.880 1.00 13.87 77 GLU A O 1
ATOM 583 N N . ILE A 1 99 ? 68.805 55.952 -13.521 1.00 13.50 78 ILE A N 1
ATOM 584 C CA . ILE A 1 99 ? 67.963 56.582 -14.560 1.00 13.99 78 ILE A CA 1
ATOM 585 C C . ILE A 1 99 ? 68.781 56.941 -15.806 1.00 14.66 78 ILE A C 1
ATOM 586 O O . ILE A 1 99 ? 68.297 56.795 -16.939 1.00 14.60 78 ILE A O 1
ATOM 591 N N . SER A 1 100 ? 70.011 57.389 -15.568 1.00 15.19 79 SER A N 1
ATOM 592 C CA A SER A 1 100 ? 70.939 57.763 -16.638 0.60 15.45 79 SER A CA 1
ATOM 593 C CA B SER A 1 100 ? 70.942 57.762 -16.633 0.40 15.44 79 SER A CA 1
ATOM 594 C C . SER A 1 100 ? 71.255 56.612 -17.596 1.00 16.22 79 SER A C 1
ATOM 595 O O . SER A 1 100 ? 71.739 56.848 -18.730 1.00 15.23 79 SER A O 1
ATOM 600 N N . GLN A 1 101 ? 70.990 55.374 -17.162 1.00 15.02 80 GLN A N 1
ATOM 601 C CA . GLN A 1 101 ? 71.264 54.181 -17.984 1.00 15.79 80 GLN A CA 1
ATOM 602 C C . GLN A 1 101 ? 70.054 53.654 -18.747 1.00 15.25 80 GLN A C 1
ATOM 603 O O . GLN A 1 101 ? 70.190 52.717 -19.561 1.00 14.86 80 GLN A O 1
ATOM 609 N N . LEU A 1 102 ? 68.871 54.223 -18.492 1.00 14.89 81 LEU A N 1
ATOM 610 C CA . LEU A 1 102 ? 67.658 53.785 -19.200 1.00 15.20 81 LEU A CA 1
ATOM 611 C C . LEU A 1 102 ? 67.660 54.313 -20.626 1.00 16.45 81 LEU A C 1
ATOM 612 O O . LEU A 1 102 ? 68.166 55.403 -20.882 1.00 17.56 81 LEU A O 1
ATOM 617 N N . LYS A 1 103 ? 67.112 53.567 -21.578 1.00 16.77 82 LYS A N 1
ATOM 618 C CA . LYS A 1 103 ? 67.178 54.089 -22.948 1.00 18.00 82 LYS A CA 1
ATOM 619 C C . LYS A 1 103 ? 65.913 54.869 -23.285 1.00 17.42 82 LYS A C 1
ATOM 620 O O . LYS A 1 103 ? 64.822 54.546 -22.804 1.00 16.89 82 LYS A O 1
ATOM 626 N N . PRO A 1 104 ? 66.049 55.911 -24.114 1.00 17.65 83 PRO A N 1
ATOM 627 C CA . PRO A 1 104 ? 64.834 56.588 -24.504 1.00 17.70 83 PRO A CA 1
ATOM 628 C C . PRO A 1 104 ? 63.855 55.631 -25.194 1.00 17.50 83 PRO A C 1
ATOM 629 O O . PRO A 1 104 ? 64.265 54.749 -25.955 1.00 17.10 83 PRO A O 1
ATOM 633 N N . GLY A 1 105 ? 62.571 55.801 -24.908 1.00 17.28 84 GLY A N 1
ATOM 634 C CA . GLY A 1 105 ? 61.551 54.943 -25.493 1.00 17.90 84 GLY A CA 1
ATOM 635 C C . GLY A 1 105 ? 61.246 53.674 -24.719 1.00 17.57 84 GLY A C 1
ATOM 636 O O . GLY A 1 105 ? 60.346 52.913 -25.104 1.00 18.43 84 GLY A O 1
ATOM 637 N N . SER A 1 106 ? 61.981 53.449 -23.625 1.00 15.84 85 SER A N 1
ATOM 638 C CA . SER A 1 106 ? 61.744 52.282 -22.769 1.00 14.78 85 SER A CA 1
ATOM 639 C C . SER A 1 106 ? 60.581 52.491 -21.803 1.00 13.75 85 SER A C 1
ATOM 640 O O . SER A 1 106 ? 60.045 53.583 -21.694 1.00 13.20 85 SER A O 1
ATOM 643 N N . VAL A 1 107 ? 60.221 51.413 -21.100 1.00 12.77 86 VAL A N 1
ATOM 644 C CA . VAL A 1 107 ? 59.224 51.437 -20.031 1.00 12.51 86 VAL A CA 1
ATOM 645 C C . VAL A 1 107 ? 59.937 51.017 -18.748 1.00 11.95 86 VAL A C 1
ATOM 646 O O . VAL A 1 107 ? 60.805 50.150 -18.780 1.00 11.25 86 VAL A O 1
ATOM 650 N N . LEU A 1 108 ? 59.572 51.650 -17.634 1.00 11.78 87 LEU A N 1
ATOM 651 C CA . LEU A 1 108 ? 60.071 51.253 -16.318 1.00 10.48 87 LEU A CA 1
ATOM 652 C C . LEU A 1 108 ? 58.866 50.946 -15.451 1.00 9.59 87 LEU A C 1
ATOM 653 O O . LEU A 1 108 ? 57.883 51.709 -15.456 1.00 9.92 87 LEU A O 1
ATOM 658 N N . ILE A 1 109 ? 58.933 49.833 -14.723 1.00 8.36 88 ILE A N 1
ATOM 659 C CA . ILE A 1 109 ? 57.857 49.447 -13.795 1.00 8.74 88 ILE A CA 1
ATOM 660 C C . ILE A 1 109 ? 58.524 49.198 -12.469 1.00 8.68 88 ILE A C 1
ATOM 661 O O . ILE A 1 109 ? 59.508 48.459 -12.419 1.00 9.31 88 ILE A O 1
ATOM 666 N N . GLY A 1 110 ? 57.980 49.785 -11.392 1.00 9.49 89 GLY A N 1
ATOM 667 C CA . GLY A 1 110 ? 58.517 49.507 -10.042 1.00 10.21 89 GLY A CA 1
ATOM 668 C C . GLY A 1 110 ? 57.798 50.352 -9.003 1.00 9.82 89 GLY A C 1
ATOM 669 O O . GLY A 1 110 ? 56.858 51.068 -9.344 1.00 9.64 89 GLY A O 1
ATOM 670 N N . PHE A 1 111 ? 58.249 50.307 -7.754 1.00 10.26 90 PHE A N 1
ATOM 671 C CA . PHE A 1 111 ? 57.789 51.302 -6.788 1.00 10.73 90 PHE A CA 1
ATOM 672 C C . PHE A 1 111 ? 58.535 52.573 -7.144 1.00 11.83 90 PHE A C 1
ATOM 673 O O . PHE A 1 111 ? 59.760 52.570 -7.186 1.00 12.34 90 PHE A O 1
ATOM 681 N N . LEU A 1 112 ? 57.794 53.636 -7.458 1.00 12.65 91 LEU A N 1
ATOM 682 C CA . LEU A 1 112 ? 58.407 54.888 -7.891 1.00 13.62 91 LEU A CA 1
ATOM 683 C C . LEU A 1 112 ? 58.134 56.067 -6.975 1.00 15.51 91 LEU A C 1
ATOM 684 O O . LEU A 1 112 ? 58.387 57.206 -7.370 1.00 16.81 91 LEU A O 1
ATOM 689 N N . ALA A 1 113 ? 57.593 55.818 -5.783 1.00 15.40 92 ALA A N 1
ATOM 690 C CA . ALA A 1 113 ? 57.401 56.847 -4.754 1.00 17.41 92 ALA A CA 1
ATOM 691 C C . ALA A 1 113 ? 56.730 58.139 -5.273 1.00 18.85 92 ALA A C 1
ATOM 692 O O . ALA A 1 113 ? 57.269 59.235 -5.079 1.00 20.00 92 ALA A O 1
ATOM 694 N N . PRO A 1 114 ? 55.569 58.012 -5.949 1.00 20.14 93 PRO A N 1
ATOM 695 C CA . PRO A 1 114 ? 54.976 59.194 -6.599 1.00 21.95 93 PRO A CA 1
ATOM 696 C C . PRO A 1 114 ? 54.674 60.334 -5.608 1.00 23.44 93 PRO A C 1
ATOM 697 O O . PRO A 1 114 ? 54.787 61.502 -5.964 1.00 24.33 93 PRO A O 1
ATOM 701 N N . ARG A 1 115 ? 54.336 60.005 -4.368 1.00 25.45 94 ARG A N 1
ATOM 702 C CA . ARG A 1 115 ? 54.066 61.045 -3.371 1.00 27.89 94 ARG A CA 1
ATOM 703 C C . ARG A 1 115 ? 55.333 61.700 -2.820 1.00 27.60 94 ARG A C 1
ATOM 704 O O . ARG A 1 115 ? 55.410 62.924 -2.712 1.00 30.56 94 ARG A O 1
ATOM 712 N N . THR A 1 116 ? 56.325 60.895 -2.491 1.00 26.69 95 THR A N 1
ATOM 713 C CA . THR A 1 116 ? 57.449 61.355 -1.694 1.00 25.99 95 THR A CA 1
ATOM 714 C C . THR A 1 116 ? 58.660 61.742 -2.564 1.00 25.35 95 THR A C 1
ATOM 715 O O . THR A 1 116 ? 59.589 62.408 -2.088 1.00 25.05 95 THR A O 1
ATOM 719 N N . GLN A 1 117 ? 58.637 61.318 -3.826 1.00 24.08 96 GLN A N 1
ATOM 720 C CA . GLN A 1 117 ? 59.703 61.643 -4.796 1.00 24.35 96 GLN A CA 1
ATOM 721 C C . GLN A 1 117 ? 59.109 62.177 -6.114 1.00 24.14 96 GLN A C 1
ATOM 722 O O . GLN A 1 117 ? 59.303 61.578 -7.17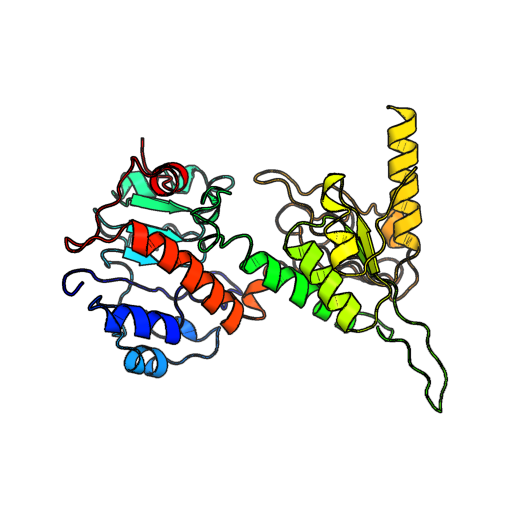1 1.00 24.23 96 GLN A O 1
ATOM 728 N N . PRO A 1 118 ? 58.380 63.308 -6.056 1.00 25.08 97 PRO A N 1
ATOM 729 C CA . PRO A 1 118 ? 57.710 63.837 -7.248 1.00 25.45 97 PRO A CA 1
ATOM 730 C C . PRO A 1 118 ? 58.646 64.195 -8.415 1.00 25.65 97 PRO A C 1
ATOM 731 O O . PRO A 1 118 ? 58.230 64.098 -9.567 1.00 26.22 97 PRO A O 1
ATOM 735 N N . GLU A 1 119 ? 59.892 64.562 -8.118 1.00 24.66 98 GLU A N 1
ATOM 736 C CA . GLU A 1 119 ? 60.884 64.870 -9.151 1.00 25.07 98 GLU A CA 1
ATOM 737 C C . GLU A 1 119 ? 61.220 63.663 -10.015 1.00 23.79 98 GLU A C 1
ATOM 738 O O . GLU A 1 119 ? 61.663 63.814 -11.148 1.00 22.93 98 GLU A O 1
ATOM 744 N N . LEU A 1 120 ? 61.023 62.460 -9.479 1.00 22.51 99 LEU A N 1
ATOM 745 C CA . LEU A 1 120 ? 61.342 61.246 -10.215 1.00 20.87 99 LEU A CA 1
ATOM 746 C C . LEU A 1 120 ? 60.548 61.159 -11.510 1.00 20.36 99 LEU A C 1
ATOM 747 O O . LEU A 1 120 ? 61.108 60.789 -12.555 1.00 19.31 99 LEU A O 1
ATOM 752 N N . ALA A 1 121 ? 59.252 61.496 -11.448 1.00 19.64 100 ALA A N 1
ATOM 753 C CA . ALA A 1 121 ? 58.392 61.522 -12.639 1.00 19.32 100 ALA A CA 1
ATOM 754 C C . ALA A 1 121 ? 58.974 62.444 -13.720 1.00 18.90 100 ALA A C 1
ATOM 755 O O . ALA A 1 121 ? 59.028 62.099 -14.907 1.00 17.47 100 ALA A O 1
ATOM 757 N N . SER A 1 122 ? 59.373 63.635 -13.287 1.00 18.74 101 SER A N 1
ATOM 758 C CA A SER A 1 122 ? 59.967 64.629 -14.186 0.70 18.96 101 SER A CA 1
ATOM 759 C CA B SER A 1 122 ? 59.932 64.608 -14.216 0.30 18.28 101 SER A CA 1
ATOM 760 C C . SER A 1 122 ? 61.232 64.084 -14.817 1.00 17.53 101 SER A C 1
ATOM 761 O O . SER A 1 122 ? 61.430 64.147 -16.039 1.00 17.45 101 SER A O 1
ATOM 766 N N . ARG A 1 123 ? 62.112 63.574 -13.972 1.00 17.75 102 ARG A N 1
ATOM 767 C CA . ARG A 1 123 ? 63.369 63.006 -14.449 1.00 17.93 102 ARG A CA 1
ATOM 768 C C . ARG A 1 123 ? 63.153 61.908 -15.490 1.00 16.21 102 ARG A C 1
ATOM 769 O O . ARG A 1 123 ? 63.853 61.851 -16.507 1.00 15.13 102 ARG A O 1
ATOM 777 N N . LEU A 1 124 ? 62.169 61.040 -15.251 1.00 14.38 103 LEU A N 1
ATOM 778 C CA . LEU A 1 124 ? 61.897 59.928 -16.177 1.00 13.50 103 LEU A CA 1
ATOM 779 C C . LEU A 1 124 ? 61.300 60.439 -17.485 1.00 14.40 103 LEU A C 1
ATOM 780 O O . LEU A 1 124 ? 61.665 59.975 -18.570 1.00 14.10 103 LEU A O 1
ATOM 785 N N . ARG A 1 125 ? 60.420 61.432 -17.388 1.00 15.12 104 ARG A N 1
ATOM 786 C CA . ARG A 1 125 ? 59.849 62.050 -18.591 1.00 16.63 104 ARG A CA 1
ATOM 787 C C . ARG A 1 125 ? 60.968 62.657 -19.474 1.00 16.55 104 ARG A C 1
ATOM 788 O O . ARG A 1 125 ? 60.994 62.470 -20.700 1.00 16.52 104 ARG A O 1
ATOM 796 N N . ILE A 1 126 ? 61.891 63.365 -18.838 1.00 17.41 105 ILE A N 1
ATOM 797 C CA . ILE A 1 126 ? 63.005 63.999 -19.554 1.00 18.38 105 ILE A CA 1
ATOM 798 C C . ILE A 1 126 ? 63.878 62.953 -20.233 1.00 18.18 105 ILE A C 1
ATOM 799 O O . ILE A 1 126 ? 64.365 63.159 -21.367 1.00 18.18 105 ILE A O 1
ATOM 804 N N . ALA A 1 127 ? 64.007 61.802 -19.578 1.00 16.44 106 ALA A N 1
ATOM 805 C CA . ALA A 1 127 ? 64.758 60.680 -20.097 1.00 16.77 106 ALA A CA 1
ATOM 806 C C . ALA A 1 127 ? 64.005 59.905 -21.184 1.00 16.06 106 ALA A C 1
ATOM 807 O O . ALA A 1 127 ? 64.549 58.948 -21.754 1.00 15.72 106 ALA A O 1
ATOM 809 N N . ASP A 1 128 ? 62.778 60.351 -21.490 1.00 16.02 107 ASP A N 1
ATOM 810 C CA . ASP A 1 128 ? 61.885 59.704 -22.463 1.00 16.81 107 ASP A CA 1
ATOM 811 C C . ASP A 1 128 ? 61.541 58.255 -22.073 1.00 16.12 107 ASP A C 1
ATOM 812 O O . ASP A 1 128 ? 61.459 57.364 -22.934 1.00 16.09 107 ASP A O 1
ATOM 817 N N . VAL A 1 129 ? 61.370 58.037 -20.768 1.00 14.83 108 VAL A N 1
ATOM 818 C CA . VAL A 1 129 ? 60.976 56.731 -20.248 1.00 14.05 108 VAL A CA 1
ATOM 819 C C . VAL A 1 129 ? 59.514 56.838 -19.843 1.00 13.53 108 VAL A C 1
ATOM 820 O O . VAL A 1 129 ? 59.116 57.846 -19.225 1.00 13.83 108 VAL A O 1
ATOM 824 N N . THR A 1 130 ? 58.725 55.825 -20.209 1.00 13.42 109 THR A N 1
ATOM 825 C CA . THR A 1 130 ? 57.316 55.754 -19.814 1.00 12.80 109 THR A CA 1
ATOM 826 C C . THR A 1 130 ? 57.309 54.880 -18.584 1.00 12.60 109 THR A C 1
ATOM 827 O O . THR A 1 130 ? 57.662 53.709 -18.681 1.00 11.64 109 THR A O 1
ATOM 831 N N . ALA A 1 131 ? 56.899 55.444 -17.449 1.00 12.32 110 ALA A N 1
ATOM 832 C CA . ALA A 1 131 ? 57.135 54.786 -16.149 1.00 11.79 110 ALA A CA 1
ATOM 833 C C . ALA A 1 131 ? 55.844 54.572 -15.394 1.00 12.18 110 ALA A C 1
ATOM 834 O O . ALA A 1 131 ? 54.999 55.472 -15.326 1.00 11.73 110 ALA A O 1
ATOM 836 N N . PHE A 1 132 ? 55.714 53.389 -14.787 1.00 10.90 111 PHE A N 1
ATOM 837 C CA . PHE A 1 132 ? 54.478 53.015 -14.101 1.00 11.27 111 PHE A CA 1
ATOM 838 C C . PHE A 1 132 ? 54.825 52.742 -12.661 1.00 11.67 111 PHE A C 1
ATOM 839 O O . PHE A 1 132 ? 55.676 51.911 -12.402 1.00 11.18 111 PHE A O 1
ATOM 847 N N . ALA A 1 133 ? 54.189 53.468 -11.745 1.00 11.80 112 ALA A N 1
ATOM 848 C CA . ALA A 1 133 ? 54.416 53.312 -10.286 1.00 11.06 112 ALA A CA 1
ATOM 849 C C . ALA A 1 133 ? 53.467 52.248 -9.726 1.00 11.62 112 ALA A C 1
ATOM 850 O O . ALA A 1 133 ? 52.223 52.370 -9.827 1.00 11.70 112 ALA A O 1
ATOM 852 N N . MET A 1 134 ? 54.031 51.218 -9.111 1.00 11.04 113 MET A N 1
ATOM 853 C CA . MET A 1 134 ? 53.188 50.163 -8.563 1.00 11.66 113 MET A CA 1
ATOM 854 C C . MET A 1 134 ? 52.301 50.702 -7.427 1.00 12.25 113 MET A C 1
ATOM 855 O O . MET A 1 134 ? 51.203 50.194 -7.214 1.00 14.21 113 MET A O 1
ATOM 860 N N . GLU A 1 135 ? 52.749 51.749 -6.736 1.00 11.95 114 GLU A N 1
ATOM 861 C CA . GLU A 1 135 ? 51.924 52.360 -5.683 1.00 13.67 114 GLU A CA 1
ATOM 862 C C . GLU A 1 135 ? 50.650 52.985 -6.248 1.00 14.13 114 GLU A C 1
ATOM 863 O O . GLU A 1 135 ? 49.686 53.214 -5.495 1.00 15.43 114 GLU A O 1
ATOM 869 N N . SER A 1 136 ? 50.653 53.295 -7.546 1.00 14.60 115 SER A N 1
ATOM 870 C CA . SER A 1 136 ? 49.559 54.023 -8.204 1.00 14.72 115 SER A CA 1
ATOM 871 C C . SER A 1 136 ? 48.598 53.112 -8.967 1.00 14.92 115 SER A C 1
ATOM 872 O O . SER A 1 136 ? 47.678 53.614 -9.638 1.00 14.19 115 SER A O 1
ATOM 875 N N . ILE A 1 137 ? 48.783 51.791 -8.844 1.00 14.23 116 ILE A N 1
ATOM 876 C CA . ILE A 1 137 ? 47.822 50.822 -9.376 1.00 14.67 116 ILE A CA 1
ATOM 877 C C . ILE A 1 137 ? 46.488 51.097 -8.665 1.00 14.31 116 ILE A C 1
ATOM 878 O O . ILE A 1 137 ? 46.428 51.123 -7.442 1.00 14.34 116 ILE A O 1
ATOM 883 N N . PRO A 1 138 ? 45.426 51.354 -9.436 1.00 15.63 117 PRO A N 1
ATOM 884 C CA . PRO A 1 138 ? 44.180 51.729 -8.757 1.00 16.00 117 PRO A CA 1
ATOM 885 C C . PRO A 1 138 ? 43.553 50.542 -8.045 1.00 16.96 117 PRO A C 1
ATOM 886 O O . PRO A 1 138 ? 43.757 49.382 -8.461 1.00 15.95 117 PRO A O 1
ATOM 890 N N . ARG A 1 139 ? 42.804 50.836 -6.973 1.00 18.13 118 ARG A N 1
ATOM 891 C CA . ARG A 1 139 ? 42.183 49.791 -6.174 1.00 18.75 118 ARG A CA 1
ATOM 892 C C . ARG A 1 139 ? 40.846 49.420 -6.801 1.00 19.45 118 ARG A C 1
ATOM 893 O O . ARG A 1 139 ? 39.787 49.788 -6.301 1.00 19.35 118 ARG A O 1
ATOM 895 N N . ILE A 1 140 ? 40.925 48.712 -7.921 1.00 18.64 119 ILE A N 1
ATOM 896 C CA . ILE A 1 140 ? 39.756 48.273 -8.694 1.00 17.92 119 ILE A CA 1
ATOM 897 C C . ILE A 1 140 ? 39.857 46.764 -8.937 1.00 18.99 119 ILE A C 1
ATOM 898 O O . ILE A 1 140 ? 40.959 46.173 -8.861 1.00 17.90 119 ILE A O 1
ATOM 903 N N . SER A 1 141 ? 38.714 46.146 -9.235 1.00 19.20 120 SER A N 1
ATOM 904 C CA A SER A 1 141 ? 38.600 44.687 -9.402 0.50 19.84 120 SER A CA 1
ATOM 905 C CA B SER A 1 141 ? 38.671 44.691 -9.322 0.50 19.43 120 SER A CA 1
ATOM 906 C C . SER A 1 141 ? 39.631 44.116 -10.380 1.00 19.42 120 SER A C 1
ATOM 907 O O . SER A 1 141 ? 40.314 43.117 -10.090 1.00 19.66 120 SER A O 1
ATOM 912 N N . ARG A 1 142 ? 39.724 44.749 -11.546 1.00 18.32 121 ARG A N 1
ATOM 913 C CA . ARG A 1 142 ? 40.603 44.294 -12.635 1.00 18.93 121 ARG A CA 1
ATOM 914 C C . ARG A 1 142 ? 42.089 44.314 -12.215 1.00 18.16 121 ARG A C 1
ATOM 915 O O . ARG A 1 142 ? 42.934 43.677 -12.863 1.00 18.17 121 ARG A O 1
ATOM 923 N N . ALA A 1 143 ? 42.399 45.081 -11.171 1.00 17.00 122 ALA A N 1
ATOM 924 C CA . ALA A 1 143 ? 43.809 45.273 -10.749 1.00 16.46 122 ALA A CA 1
ATOM 925 C C . ALA A 1 143 ? 44.140 44.458 -9.494 1.00 17.05 122 ALA A C 1
ATOM 926 O O . ALA A 1 143 ? 45.231 44.593 -8.914 1.00 15.50 122 ALA A O 1
ATOM 928 N N . GLN A 1 144 ? 43.226 43.577 -9.082 1.00 16.95 123 GLN A N 1
ATOM 929 C CA . GLN A 1 144 ? 43.467 42.781 -7.856 1.00 19.09 123 GLN A CA 1
ATOM 930 C C . GLN A 1 144 ? 44.781 42.006 -7.865 1.00 18.39 123 GLN A C 1
ATOM 931 O O . GLN A 1 144 ? 45.485 41.947 -6.847 1.00 19.70 123 GLN A O 1
ATOM 937 N N . THR A 1 145 ? 45.129 41.443 -9.015 1.00 16.62 124 THR A N 1
ATOM 938 C CA . THR A 1 145 ? 46.357 40.649 -9.125 1.00 15.41 124 THR A CA 1
ATOM 939 C C . THR A 1 145 ? 47.638 41.498 -9.214 1.00 13.58 124 THR A C 1
ATOM 940 O O . THR A 1 145 ? 48.749 40.946 -9.186 1.00 11.90 124 THR A O 1
ATOM 944 N N . MET A 1 146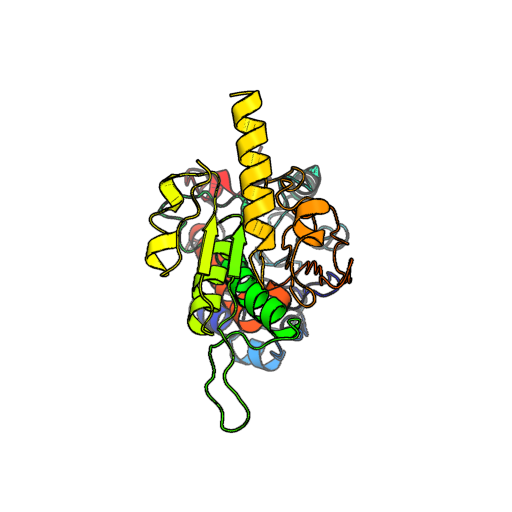 ? 47.478 42.822 -9.308 1.00 11.80 125 MET A N 1
ATOM 945 C CA . MET A 1 146 ? 48.591 43.773 -9.540 1.00 11.97 125 MET A CA 1
ATOM 946 C C . MET A 1 146 ? 48.928 44.582 -8.304 1.00 11.79 125 MET A C 1
ATOM 947 O O . MET A 1 146 ? 49.748 45.500 -8.376 1.00 12.59 125 MET A O 1
ATOM 952 N N . ASP A 1 147 ? 48.311 44.244 -7.166 1.00 11.63 126 ASP A N 1
ATOM 953 C CA . ASP A 1 147 ? 48.404 45.104 -5.993 1.00 12.19 126 ASP A CA 1
ATOM 954 C C . ASP A 1 147 ? 49.672 44.792 -5.192 1.00 10.87 126 ASP A C 1
ATOM 955 O O . ASP A 1 147 ? 49.648 43.994 -4.239 1.00 10.65 126 ASP A O 1
ATOM 960 N N . ALA A 1 148 ? 50.772 45.414 -5.604 1.00 11.56 127 ALA A N 1
ATOM 961 C CA . ALA A 1 148 ? 52.063 45.227 -4.918 1.00 10.42 127 ALA A CA 1
ATOM 962 C C . ALA A 1 148 ? 52.111 45.777 -3.491 1.00 11.55 127 ALA A C 1
ATOM 963 O O . ALA A 1 148 ? 52.778 45.206 -2.612 1.00 11.20 127 ALA A O 1
ATOM 965 N N . LEU A 1 149 ? 51.473 46.921 -3.252 1.00 10.97 128 LEU A N 1
ATOM 966 C CA . LEU A 1 149 ? 51.408 47.420 -1.880 1.00 11.48 128 LEU A CA 1
ATOM 967 C C . LEU A 1 149 ? 50.815 46.337 -0.949 1.00 11.76 128 LEU A C 1
ATOM 968 O O . LEU A 1 149 ? 51.373 46.087 0.135 1.00 11.50 128 LEU A O 1
ATOM 973 N N . SER A 1 150 ? 49.751 45.657 -1.389 1.00 10.99 129 SER A N 1
ATOM 974 C CA A SER A 1 150 ? 49.109 44.612 -0.572 0.50 11.43 129 SER A CA 1
ATOM 975 C CA B SER A 1 150 ? 49.124 44.617 -0.546 0.50 10.81 129 SER A CA 1
ATOM 976 C C . SER A 1 150 ? 49.987 43.367 -0.408 1.00 11.14 129 SER A C 1
ATOM 977 O O . SER A 1 150 ? 50.104 42.810 0.690 1.00 10.03 129 SER A O 1
ATOM 982 N N . SER A 1 151 ? 50.610 42.908 -1.495 1.00 10.09 130 SER A N 1
ATOM 983 C CA . SER A 1 151 ? 51.402 41.661 -1.338 1.00 10.16 130 SER A CA 1
ATOM 984 C C . SER A 1 151 ? 52.568 41.874 -0.373 1.00 9.72 130 SER A C 1
ATOM 985 O O . SER A 1 151 ? 52.860 41.007 0.453 1.00 9.32 130 SER A O 1
ATOM 988 N N . GLN A 1 152 ? 53.217 43.033 -0.480 1.00 9.31 131 GLN A N 1
ATOM 989 C CA . GLN A 1 152 ? 54.328 43.364 0.425 1.00 9.09 131 GLN A CA 1
ATOM 990 C C . GLN A 1 152 ? 53.846 43.581 1.855 1.00 9.58 131 GLN A C 1
ATOM 991 O O . GLN A 1 152 ? 54.538 43.196 2.830 1.00 9.31 131 GLN A O 1
ATOM 997 N N . ALA A 1 153 ? 52.663 44.176 1.990 1.00 8.51 132 ALA A N 1
ATOM 998 C CA . ALA A 1 153 ? 52.100 44.408 3.333 1.00 9.08 132 ALA A CA 1
ATOM 999 C C . ALA A 1 153 ? 51.736 43.080 3.995 1.00 9.02 132 ALA A C 1
ATOM 1000 O O . ALA A 1 153 ? 51.876 42.945 5.225 1.00 9.74 132 ALA A O 1
ATOM 1002 N N . ASN A 1 154 ? 51.271 42.095 3.212 1.00 8.38 133 ASN A N 1
ATOM 1003 C CA . ASN A 1 154 ? 51.017 40.739 3.762 1.00 10.16 133 ASN A CA 1
ATOM 1004 C C . ASN A 1 154 ? 52.274 40.152 4.355 1.00 9.51 133 ASN A C 1
ATOM 1005 O O . ASN A 1 154 ? 52.257 39.609 5.464 1.00 9.50 133 ASN A O 1
ATOM 1010 N N . VAL A 1 155 ? 53.380 40.256 3.620 1.00 8.67 134 VAL A N 1
ATOM 1011 C CA . VAL A 1 155 ? 54.648 39.751 4.165 1.00 8.44 134 VAL A CA 1
ATOM 1012 C C . VAL A 1 155 ? 55.005 40.520 5.457 1.00 8.33 134 VAL A C 1
ATOM 1013 O O . VAL A 1 155 ? 55.452 39.910 6.440 1.00 8.78 134 VAL A O 1
ATOM 1017 N N . ALA A 1 156 ? 54.843 41.841 5.424 1.00 8.47 135 ALA A N 1
ATOM 1018 C CA . ALA A 1 156 ? 55.253 42.673 6.546 1.00 8.55 135 ALA A CA 1
ATOM 1019 C C . ALA A 1 156 ? 54.447 42.340 7.801 1.00 9.01 135 ALA A C 1
ATOM 1020 O O . ALA A 1 156 ? 55.038 42.229 8.882 1.00 9.35 135 ALA A O 1
ATOM 1022 N N . GLY A 1 157 ? 53.117 42.147 7.658 1.00 8.56 136 GLY A N 1
ATOM 1023 C CA . GLY A 1 157 ? 52.289 41.839 8.832 1.00 8.41 136 GLY A CA 1
ATOM 1024 C C . GLY A 1 157 ? 52.706 40.521 9.476 1.00 8.37 136 GLY A C 1
ATOM 1025 O O . GLY A 1 157 ? 52.765 40.402 10.710 1.00 7.16 136 GLY A O 1
ATOM 1026 N N . TYR A 1 158 ? 52.979 39.517 8.636 1.00 7.44 137 TYR A N 1
ATOM 1027 C CA . TYR A 1 158 ? 53.448 38.204 9.124 1.00 7.90 137 TYR A CA 1
ATOM 1028 C C . TYR A 1 158 ? 54.792 38.340 9.850 1.00 8.28 137 TYR A C 1
ATOM 1029 O O . TYR A 1 158 ? 54.960 37.862 10.988 1.00 7.86 137 TYR A O 1
ATOM 1038 N N . LYS A 1 159 ? 55.752 39.007 9.211 1.00 7.81 138 LYS A N 1
ATOM 1039 C CA . LYS A 1 159 ? 57.092 39.130 9.838 1.00 7.57 138 LYS A CA 1
ATOM 1040 C C . LYS A 1 159 ? 57.059 40.042 11.074 1.00 8.88 138 LYS A C 1
ATOM 1041 O O . LYS A 1 159 ? 57.909 39.891 11.976 1.00 8.75 138 LYS A O 1
ATOM 1047 N N . ALA A 1 160 ? 56.099 40.974 11.126 1.00 8.14 139 ALA A N 1
ATOM 1048 C CA . ALA A 1 160 ? 55.932 41.843 12.334 1.00 8.74 139 ALA A CA 1
ATOM 1049 C C . ALA A 1 160 ? 55.618 41.022 13.573 1.00 9.07 139 ALA A C 1
ATOM 1050 O O . ALA A 1 160 ? 56.159 41.275 14.663 1.00 8.61 139 ALA A O 1
ATOM 1052 N N . VAL A 1 161 ? 54.747 40.015 13.410 1.00 8.10 140 VAL A N 1
ATOM 1053 C CA . VAL A 1 161 ? 54.413 39.131 14.525 1.00 8.83 140 VAL A CA 1
ATOM 1054 C C . VAL A 1 161 ? 55.601 38.281 14.922 1.00 8.19 140 VAL A C 1
ATOM 1055 O O . VAL A 1 161 ? 55.839 38.076 16.127 1.00 6.99 140 VAL A O 1
ATOM 1059 N N . LEU A 1 162 ? 56.305 37.709 13.941 1.00 6.85 141 LEU A N 1
ATOM 1060 C CA . LEU A 1 162 ? 57.487 36.921 14.306 1.00 6.94 141 LEU A CA 1
ATOM 1061 C C . LEU A 1 162 ? 58.486 37.772 15.099 1.00 6.73 141 LEU A C 1
ATOM 1062 O O . LEU A 1 162 ? 59.124 37.280 16.045 1.00 6.47 141 LEU A O 1
ATOM 1067 N N . LEU A 1 163 ? 58.601 39.040 14.718 1.00 6.48 142 LEU A N 1
ATOM 1068 C CA . LEU A 1 163 ? 59.585 39.925 15.378 1.00 6.12 142 LEU A CA 1
ATOM 1069 C C . LEU A 1 163 ? 59.111 40.206 16.793 1.00 6.81 142 LEU A C 1
ATOM 1070 O O . LEU A 1 163 ? 59.906 40.122 17.737 1.00 6.42 142 LEU A O 1
ATOM 1075 N N . GLY A 1 164 ? 57.826 40.522 16.942 1.00 7.32 143 GLY A N 1
ATOM 1076 C CA . GLY A 1 164 ? 57.261 40.746 18.291 1.00 7.80 143 GLY A CA 1
ATOM 1077 C C . GLY A 1 164 ? 57.459 39.530 19.191 1.00 9.37 143 GLY A C 1
ATOM 1078 O O . GLY A 1 164 ? 57.874 39.651 20.374 1.00 8.84 143 GLY A O 1
ATOM 1079 N N . ALA A 1 165 ? 57.133 38.351 18.661 1.00 7.25 144 ALA A N 1
ATOM 1080 C CA . ALA A 1 165 ? 57.268 37.114 19.457 1.00 8.35 144 ALA A CA 1
ATOM 1081 C C . ALA A 1 165 ? 58.731 36.833 19.782 1.00 8.02 144 ALA A C 1
ATOM 1082 O O . ALA A 1 165 ? 59.040 36.299 20.864 1.00 8.06 144 ALA A O 1
ATOM 1084 N N . SER A 1 166 ? 59.627 37.168 18.849 1.00 7.14 145 SER A N 1
ATOM 1085 C CA . SER A 1 166 ? 61.061 36.910 19.066 1.00 7.43 145 SER A CA 1
ATOM 1086 C C . SER A 1 166 ? 61.670 37.854 20.125 1.00 7.88 145 SER A C 1
ATOM 1087 O O . SER A 1 166 ? 62.642 37.488 20.836 1.00 9.22 145 SER A O 1
ATOM 1090 N N . LEU A 1 167 ? 61.148 39.078 20.205 1.00 7.21 146 LEU A N 1
ATOM 1091 C CA . LEU A 1 167 ? 61.633 40.073 21.205 1.00 6.97 146 LEU A CA 1
ATOM 1092 C C . LEU A 1 167 ? 60.973 39.964 22.583 1.00 7.60 146 LEU A C 1
ATOM 1093 O O . LEU A 1 167 ? 61.525 40.430 23.591 1.00 8.19 146 LEU A O 1
ATOM 1098 N N . SER A 1 168 ? 59.811 39.338 22.633 1.00 6.59 147 SER A N 1
ATOM 1099 C CA . SER A 1 168 ? 59.086 39.185 23.901 1.00 7.46 147 SER A CA 1
ATOM 1100 C C . SER A 1 168 ? 59.929 38.409 24.929 1.00 7.68 147 SER A C 1
ATOM 1101 O O . SER A 1 168 ? 60.694 37.517 24.573 1.00 8.70 147 SER A O 1
ATOM 1104 N N . THR A 1 169 ? 59.752 38.716 26.210 1.00 8.26 148 THR A N 1
ATOM 1105 C CA . THR A 1 169 ? 60.440 37.932 27.243 1.00 8.47 148 THR A CA 1
ATOM 1106 C C . THR A 1 169 ? 59.571 36.735 27.642 1.00 8.31 148 THR A C 1
ATOM 1107 O O . THR A 1 169 ? 59.951 35.977 28.501 1.00 8.08 148 THR A O 1
ATOM 1111 N N . ARG A 1 170 ? 58.411 36.574 26.981 1.00 7.90 149 ARG A N 1
AT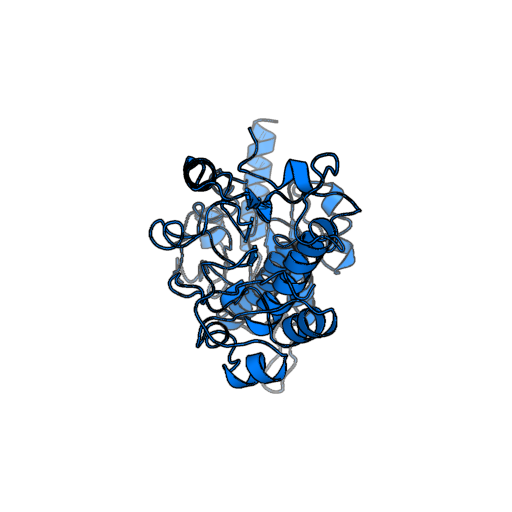OM 1112 C CA . ARG A 1 170 ? 57.416 35.562 27.385 1.00 8.43 149 ARG A CA 1
ATOM 1113 C C . ARG A 1 170 ? 56.955 34.771 26.157 1.00 8.51 149 ARG A C 1
ATOM 1114 O O . ARG A 1 170 ? 57.063 35.271 25.025 1.00 9.25 149 ARG A O 1
ATOM 1122 N N . PHE A 1 171 ? 56.435 33.563 26.407 1.00 8.85 150 PHE A N 1
ATOM 1123 C CA . PHE A 1 171 ? 55.778 32.764 25.368 1.00 8.38 150 PHE A CA 1
ATOM 1124 C C . PHE A 1 171 ? 54.611 33.511 24.783 1.00 9.10 150 PHE A C 1
ATOM 1125 O O . PHE A 1 171 ? 53.947 34.272 25.498 1.00 9.54 150 PHE A O 1
ATOM 1133 N N . VAL A 1 172 ? 54.296 33.223 23.523 1.00 7.77 151 VAL A N 1
ATOM 1134 C CA . VAL A 1 172 ? 53.005 33.644 22.977 1.00 8.85 151 VAL A CA 1
ATOM 1135 C C . VAL A 1 172 ? 51.888 32.634 23.341 1.00 9.56 151 VAL A C 1
ATOM 1136 O O . VAL A 1 172 ? 50.850 33.055 23.866 1.00 9.77 151 VAL A O 1
ATOM 1140 N N . PRO A 1 173 ? 52.084 31.328 23.060 1.00 10.56 152 PRO A N 1
ATOM 1141 C CA . PRO A 1 173 ? 50.982 30.387 23.350 1.00 11.79 152 PRO A CA 1
ATOM 1142 C C . PRO A 1 173 ? 50.840 30.088 24.837 1.00 13.96 152 PRO A C 1
ATOM 1143 O O . PRO A 1 173 ? 51.832 30.138 25.564 1.00 13.11 152 PRO A O 1
ATOM 1147 N N . MET A 1 174 ? 49.613 29.783 25.260 1.00 13.78 153 MET A N 1
ATOM 1148 C CA . MET A 1 174 ? 49.391 29.210 26.581 1.00 17.20 153 MET A CA 1
ATOM 1149 C C . MET A 1 174 ? 50.100 27.852 26.618 1.00 18.46 153 MET A C 1
ATOM 1150 O O . MET A 1 174 ? 49.968 27.051 25.686 1.00 19.84 153 MET A O 1
ATOM 1155 N N . LEU A 1 175 ? 50.849 27.584 27.675 1.00 20.02 154 LEU A N 1
ATOM 1156 C CA . LEU A 1 175 ? 51.455 26.264 27.821 1.00 21.97 154 LEU A CA 1
ATOM 1157 C C . LEU A 1 175 ? 51.274 25.737 29.236 1.00 23.46 154 LEU A C 1
ATOM 1158 O O . LEU A 1 175 ? 51.336 26.483 30.214 1.00 22.72 154 LEU A O 1
ATOM 1163 N N . THR A 1 176 ? 50.998 24.449 29.324 1.00 25.58 155 THR A N 1
ATOM 1164 C CA A THR A 1 176 ? 50.878 23.791 30.613 0.70 27.86 155 THR A CA 1
ATOM 1165 C CA B THR A 1 176 ? 50.880 23.786 30.612 0.30 27.38 155 THR A CA 1
ATOM 1166 C C . THR A 1 176 ? 52.041 22.820 30.680 1.00 28.96 155 THR A C 1
ATOM 1167 O O . THR A 1 176 ? 52.049 21.800 29.998 1.00 30.49 155 THR A O 1
ATOM 1174 N N . THR A 1 177 ? 53.043 23.150 31.471 1.00 30.12 156 THR A N 1
ATOM 1175 C CA . THR A 1 177 ? 54.235 22.311 31.488 1.00 32.19 156 THR A CA 1
ATOM 1176 C C . THR A 1 177 ? 54.372 21.725 32.863 1.00 32.85 156 THR A C 1
ATOM 1177 O O . THR A 1 177 ? 53.639 22.109 33.772 1.00 33.15 156 THR A O 1
ATOM 1181 N N . ALA A 1 178 ? 55.310 20.786 32.999 1.00 34.62 157 ALA A N 1
ATOM 1182 C CA . ALA A 1 178 ? 55.599 20.141 34.271 1.00 35.40 157 ALA A CA 1
ATOM 1183 C C . ALA A 1 178 ? 56.165 21.162 35.268 1.00 35.64 157 ALA A C 1
ATOM 1184 O O . ALA A 1 178 ? 56.009 21.020 36.485 1.00 36.12 157 ALA A O 1
ATOM 1186 N N . ALA A 1 179 ? 56.823 22.183 34.723 1.00 34.91 158 ALA A N 1
ATOM 1187 C CA . ALA A 1 179 ? 57.457 23.244 35.510 1.00 34.61 158 ALA A CA 1
ATOM 1188 C C . ALA A 1 179 ? 56.442 24.324 35.938 1.00 34.24 158 ALA A C 1
ATOM 1189 O O . ALA A 1 179 ? 56.603 24.991 36.964 1.00 34.92 158 ALA A O 1
ATOM 1191 N N . GLY A 1 180 ? 55.390 24.488 35.150 1.00 33.37 159 GLY A N 1
ATOM 1192 C CA . GLY A 1 180 ? 54.411 25.513 35.438 1.00 32.34 159 GLY A CA 1
ATOM 1193 C C . GLY A 1 180 ? 53.571 25.837 34.223 1.00 31.12 159 GLY A C 1
ATOM 1194 O O . GLY A 1 180 ? 53.919 25.451 33.087 1.00 30.38 159 GLY A O 1
ATOM 1195 N N . THR A 1 181 ? 52.463 26.536 34.477 1.00 29.89 160 THR A N 1
ATOM 1196 C CA . THR A 1 181 ? 51.552 26.993 33.427 1.00 28.29 160 THR A CA 1
ATOM 1197 C C . THR A 1 181 ? 51.773 28.477 33.150 1.00 27.38 160 THR A C 1
ATOM 1198 O O . THR A 1 181 ? 52.097 29.250 34.073 1.00 26.88 160 THR A O 1
ATOM 1202 N N . VAL A 1 182 ? 51.633 28.870 31.877 1.00 25.27 161 VAL A N 1
ATOM 1203 C CA . VAL A 1 182 ? 51.707 30.272 31.501 1.00 22.89 161 VAL A CA 1
ATOM 1204 C C . VAL A 1 182 ? 50.474 30.650 30.668 1.00 21.33 161 VAL A C 1
ATOM 1205 O O . VAL A 1 182 ? 50.002 29.881 29.839 1.00 20.19 161 VAL A O 1
ATOM 1209 N N . LYS A 1 183 ? 49.983 31.858 30.902 1.00 19.87 162 LYS A N 1
ATOM 1210 C CA . LYS A 1 183 ? 48.825 32.379 30.188 1.00 18.73 162 LYS A CA 1
ATOM 1211 C C . LYS A 1 183 ? 49.282 32.768 28.781 1.00 16.77 162 LYS A C 1
ATOM 1212 O O . LYS A 1 183 ? 50.478 33.038 28.575 1.00 16.82 162 LYS A O 1
ATOM 1214 N N . PRO A 1 184 ? 48.357 32.786 27.802 1.00 16.03 163 PRO A N 1
ATOM 1215 C CA . PRO A 1 184 ? 48.795 33.238 26.452 1.00 14.43 163 PRO A CA 1
ATOM 1216 C C . PRO A 1 184 ? 49.071 34.734 26.420 1.00 13.23 163 PRO A C 1
ATOM 1217 O O . PRO A 1 184 ? 48.514 35.493 27.214 1.00 12.94 163 PRO A O 1
ATOM 1221 N N . ALA A 1 185 ? 49.874 35.177 25.470 1.00 10.71 164 ALA A N 1
ATOM 1222 C CA . ALA A 1 185 ? 50.065 36.612 25.263 1.00 9.89 164 ALA A CA 1
ATOM 1223 C C . ALA A 1 185 ? 48.798 37.196 24.689 1.00 10.18 164 ALA A C 1
ATOM 1224 O O . ALA A 1 185 ? 48.063 36.490 23.971 1.00 10.21 164 ALA A O 1
ATOM 1226 N N . SER A 1 186 ? 48.523 38.454 25.020 1.00 10.53 165 SER A N 1
ATOM 1227 C CA A SER A 1 186 ? 47.482 39.218 24.339 0.50 10.93 165 SER A CA 1
ATOM 1228 C CA B SER A 1 186 ? 47.482 39.201 24.319 0.50 11.24 165 SER A CA 1
ATOM 1229 C C . SER A 1 186 ? 48.159 40.139 23.327 1.00 10.94 165 SER A C 1
ATOM 1230 O O . SER A 1 186 ? 49.110 40.830 23.666 1.00 10.02 165 SER A O 1
ATOM 1235 N N . ALA A 1 187 ? 47.672 40.113 22.091 1.00 9.39 166 ALA A N 1
ATOM 1236 C CA . ALA A 1 187 ? 48.219 40.948 21.019 1.00 8.58 166 ALA A CA 1
ATOM 1237 C C . ALA A 1 187 ? 47.151 41.913 20.522 1.00 8.44 166 ALA A C 1
ATOM 1238 O O . ALA A 1 187 ? 45.997 41.528 20.308 1.00 8.34 166 ALA A O 1
ATOM 1240 N N . LEU A 1 188 ? 47.566 43.168 20.362 1.00 8.15 167 LEU A N 1
ATOM 1241 C CA . LEU A 1 188 ? 46.704 44.237 19.821 1.00 8.06 167 LEU A CA 1
ATOM 1242 C C . LEU A 1 188 ? 47.306 44.767 18.530 1.00 8.22 167 LEU A C 1
ATOM 1243 O O . LEU A 1 188 ? 48.511 45.065 18.475 1.00 8.48 167 LEU A O 1
ATOM 1248 N N . VAL A 1 189 ? 46.480 44.867 17.485 1.00 7.46 168 VAL A N 1
ATOM 1249 C CA . VAL A 1 189 ? 46.956 45.439 16.222 1.00 8.33 168 VAL A CA 1
ATOM 1250 C C . VAL A 1 189 ? 46.201 46.740 16.006 1.00 8.89 168 VAL A C 1
ATOM 1251 O O . VAL A 1 189 ? 44.962 46.764 16.053 1.00 8.70 168 VAL A O 1
ATOM 1255 N N . LEU A 1 190 ? 46.961 47.809 15.776 1.00 8.89 169 LEU A N 1
ATOM 1256 C CA . LEU A 1 190 ? 46.388 49.145 15.565 1.00 9.50 169 LEU A CA 1
ATOM 1257 C C . LEU A 1 190 ? 46.604 49.520 14.110 1.00 9.51 169 LEU A C 1
ATOM 1258 O O . LEU A 1 190 ? 47.761 49.651 13.647 1.00 9.95 169 LEU A O 1
ATOM 1263 N N . GLY A 1 191 ? 45.496 49.636 13.379 1.00 8.93 170 GLY A N 1
ATOM 1264 C CA . GLY A 1 191 ? 45.529 49.843 11.919 1.00 9.34 170 GLY A CA 1
ATOM 1265 C C . GLY A 1 191 ? 45.370 48.474 11.295 1.00 9.55 170 GLY A C 1
ATOM 1266 O O . GLY A 1 191 ? 46.296 47.657 11.355 1.00 10.54 170 GLY A O 1
ATOM 1267 N N . VAL A 1 192 ? 44.177 48.190 10.767 1.00 8.63 171 VAL A N 1
ATOM 1268 C CA . VAL A 1 192 ? 43.926 46.860 10.207 1.00 9.51 171 VAL A CA 1
ATOM 1269 C C . VAL A 1 192 ? 43.624 46.979 8.704 1.00 10.29 171 VAL A C 1
ATOM 1270 O O . VAL A 1 192 ? 42.492 46.753 8.232 1.00 10.82 171 VAL A O 1
ATOM 1274 N N . GLY A 1 193 ? 44.656 47.360 7.966 1.00 9.93 172 GLY A N 1
ATOM 1275 C CA . GLY A 1 193 ? 44.686 47.149 6.515 1.00 10.58 172 GLY A CA 1
ATOM 1276 C C . GLY A 1 193 ? 45.280 45.763 6.296 1.00 9.96 172 GLY A C 1
ATOM 1277 O O . GLY A 1 193 ? 45.183 44.890 7.161 1.00 10.31 172 GLY A O 1
ATOM 1278 N N . VAL A 1 194 ? 45.911 45.565 5.142 1.00 9.65 173 VAL A N 1
ATOM 1279 C CA . VAL A 1 194 ? 46.423 44.246 4.774 1.00 9.51 173 VAL A CA 1
ATOM 1280 C C . VAL A 1 194 ? 47.481 43.752 5.792 1.00 8.82 173 VAL A C 1
ATOM 1281 O O . VAL A 1 194 ? 47.412 42.590 6.229 1.00 8.02 173 VAL A O 1
ATOM 1285 N N . ALA A 1 195 ? 48.451 44.604 6.143 1.00 7.42 174 ALA A N 1
ATOM 1286 C CA . ALA A 1 195 ? 49.506 44.153 7.073 1.00 7.47 174 ALA A CA 1
ATOM 1287 C C . ALA A 1 195 ? 48.859 43.794 8.424 1.00 7.81 174 ALA A C 1
ATOM 1288 O O . ALA A 1 195 ? 49.196 42.756 9.042 1.00 7.45 174 ALA A O 1
ATOM 1290 N N . GLY A 1 196 ? 47.977 44.667 8.896 1.00 8.05 175 GLY A N 1
ATOM 1291 C CA . GLY A 1 196 ? 47.379 44.483 10.236 1.00 7.64 175 GLY A CA 1
ATOM 1292 C C . GLY A 1 196 ? 46.538 43.212 10.284 1.00 7.98 175 GLY A C 1
ATOM 1293 O O . GLY A 1 196 ? 46.503 42.504 11.291 1.00 6.92 175 GLY A O 1
ATOM 1294 N N . LEU A 1 197 ? 45.833 42.915 9.196 1.00 7.49 176 LEU A N 1
ATOM 1295 C CA . LEU A 1 197 ? 45.012 41.716 9.176 1.00 7.76 176 LEU A CA 1
ATOM 1296 C C . LEU A 1 197 ? 45.879 40.458 9.202 1.00 7.36 176 LEU A C 1
ATOM 1297 O O . LEU A 1 197 ? 45.550 39.479 9.877 1.00 6.69 176 LEU A O 1
ATOM 1302 N N . GLN A 1 198 ? 46.962 40.462 8.422 1.00 6.52 177 GLN A N 1
ATOM 1303 C CA . GLN A 1 198 ? 47.877 39.338 8.448 1.00 7.17 177 GLN A CA 1
ATOM 1304 C C . GLN A 1 198 ? 48.541 39.224 9.817 1.00 6.85 177 GLN A C 1
ATOM 1305 O O . GLN A 1 198 ? 48.721 38.116 10.314 1.00 8.32 177 GLN A O 1
ATOM 1311 N N . ALA A 1 199 ? 48.884 40.346 10.438 1.00 7.13 178 ALA A N 1
ATOM 1312 C CA . ALA A 1 199 ? 49.423 40.301 11.836 1.00 7.24 178 ALA A CA 1
ATOM 1313 C C . ALA A 1 199 ? 48.414 39.641 12.810 1.00 7.71 178 ALA A C 1
ATOM 1314 O O . ALA A 1 199 ? 48.778 38.781 13.613 1.00 5.93 178 ALA A O 1
ATOM 1316 N N . LEU A 1 200 ? 47.145 40.023 12.718 1.00 6.32 179 LEU A N 1
ATOM 1317 C CA . LEU A 1 200 ? 46.134 39.354 13.570 1.00 7.14 179 LEU A CA 1
ATOM 1318 C C . LEU A 1 200 ? 46.070 37.851 13.327 1.00 7.68 179 LEU A C 1
ATOM 1319 O O . LEU A 1 200 ? 46.000 37.067 14.295 1.00 7.29 179 LEU A O 1
ATOM 1324 N N . ALA A 1 201 ? 46.077 37.442 12.048 1.00 7.66 180 ALA A N 1
ATOM 1325 C CA . ALA A 1 201 ? 45.969 36.029 11.707 1.00 8.97 180 ALA A CA 1
ATOM 1326 C C . ALA A 1 201 ? 47.189 35.294 12.237 1.00 8.28 180 ALA A C 1
ATOM 1327 O O . ALA A 1 201 ? 47.058 34.206 12.828 1.00 9.77 180 ALA A O 1
ATOM 1329 N N . THR A 1 202 ? 48.366 35.874 12.015 1.00 8.50 181 THR A N 1
ATOM 1330 C CA . THR A 1 202 ? 49.621 35.193 12.417 1.00 9.10 181 THR A CA 1
ATOM 1331 C C . THR A 1 202 ? 49.742 35.087 13.943 1.00 8.96 181 THR A C 1
ATOM 1332 O O . THR A 1 202 ? 50.150 34.042 14.452 1.00 9.04 181 THR A O 1
ATOM 1336 N N . ALA A 1 203 ? 49.391 36.158 14.649 1.00 7.40 182 ALA A N 1
ATOM 1337 C CA . ALA A 1 203 ? 49.419 36.143 16.124 1.00 7.36 182 ALA A CA 1
ATOM 1338 C C . ALA A 1 203 ? 48.478 35.062 16.660 1.00 8.24 182 ALA A C 1
ATOM 1339 O O . ALA A 1 203 ? 48.828 34.328 17.608 1.00 8.43 182 ALA A O 1
ATOM 1341 N N . LYS A 1 204 ? 47.288 34.969 16.060 1.00 8.43 183 LYS A N 1
ATOM 1342 C CA . LYS A 1 204 ? 46.316 33.934 16.442 1.00 10.83 183 LYS A CA 1
ATOM 1343 C C . LYS A 1 204 ? 46.863 32.507 16.236 1.00 11.42 183 LYS A C 1
ATOM 1344 O O . LYS A 1 204 ? 46.716 31.647 17.136 1.00 11.22 183 LYS A O 1
ATOM 1350 N N . ARG A 1 205 ? 47.494 32.269 15.082 1.00 12.76 184 ARG A N 1
ATOM 1351 C CA . ARG A 1 205 ? 48.131 30.975 14.756 1.00 14.67 184 ARG A CA 1
ATOM 1352 C C . ARG A 1 205 ? 49.085 30.566 15.860 1.00 14.81 184 ARG A C 1
ATOM 1353 O O . ARG A 1 205 ? 49.060 29.382 16.313 1.00 15.47 184 ARG A O 1
ATOM 1361 N N . LEU A 1 206 ? 49.887 31.539 16.296 1.00 12.55 185 LEU A N 1
ATOM 1362 C CA . LEU A 1 206 ? 50.915 31.320 17.309 1.00 13.07 185 LEU A CA 1
ATOM 1363 C C . LEU A 1 206 ? 50.364 31.117 18.725 1.00 11.56 185 LEU A C 1
ATOM 1364 O O . LEU A 1 206 ? 51.113 30.702 19.625 1.00 12.47 185 LEU A O 1
ATOM 1369 N N . GLY A 1 207 ? 49.078 31.380 18.900 1.00 10.41 186 GLY A N 1
ATOM 1370 C CA . GLY A 1 207 ? 48.380 31.107 20.161 1.00 10.46 186 GLY A CA 1
ATOM 1371 C C . GLY A 1 207 ? 47.985 32.350 20.951 1.00 8.81 186 GLY A C 1
ATOM 1372 O O . GLY A 1 207 ? 47.441 32.212 22.061 1.00 9.97 186 GLY A O 1
ATOM 1373 N N . ALA A 1 208 ? 48.207 33.553 20.410 1.00 8.46 187 ALA A N 1
ATOM 1374 C CA . ALA A 1 208 ? 47.810 34.801 21.139 1.00 7.35 187 ALA A CA 1
ATOM 1375 C C . ALA A 1 208 ? 46.299 35.007 21.201 1.00 8.71 187 ALA A C 1
ATOM 1376 O O . ALA A 1 208 ? 45.547 34.556 20.314 1.00 8.23 187 ALA A O 1
ATOM 1378 N N . LYS A 1 209 ? 45.855 35.647 22.284 1.00 8.75 188 LYS A N 1
ATOM 1379 C CA . LYS A 1 209 ? 44.520 36.263 22.316 1.00 9.70 188 LYS A CA 1
ATOM 1380 C C . LYS A 1 209 ? 44.650 37.569 21.531 1.00 9.92 188 LYS A C 1
ATOM 1381 O O . LYS A 1 209 ? 45.536 38.376 21.820 1.00 12.03 188 LYS A O 1
ATOM 1383 N N . THR A 1 210 ? 43.785 37.791 20.547 1.00 8.12 189 THR A N 1
ATOM 1384 C CA . THR A 1 210 ? 43.994 38.916 19.607 1.00 7.62 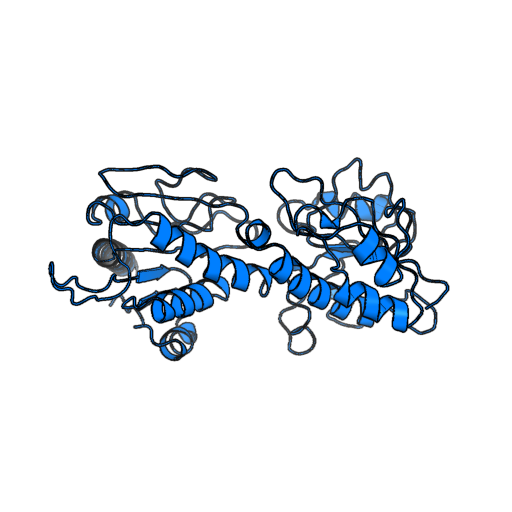189 THR A CA 1
ATOM 1385 C C . THR A 1 210 ? 42.855 39.916 19.618 1.00 7.96 189 THR A C 1
ATOM 1386 O O . THR A 1 210 ? 41.664 39.546 19.791 1.00 7.28 189 THR A O 1
ATOM 1390 N N . THR A 1 211 ? 43.243 41.176 19.404 1.00 8.02 190 THR A N 1
ATOM 1391 C CA . THR A 1 211 ? 42.313 42.318 19.349 1.00 9.03 190 THR A CA 1
ATOM 1392 C C . THR A 1 211 ? 42.778 43.228 18.237 1.00 7.92 190 THR A C 1
ATOM 1393 O O . THR A 1 211 ? 43.982 43.491 18.121 1.00 7.85 190 THR A O 1
ATOM 1397 N N . GLY A 1 212 ? 41.834 43.743 17.447 1.00 8.27 191 GLY A N 1
ATOM 1398 C CA . GLY A 1 212 ? 42.173 44.652 16.352 1.00 10.01 191 GLY A CA 1
ATOM 1399 C C . GLY A 1 212 ? 41.439 45.958 16.524 1.00 10.63 191 GLY A C 1
ATOM 1400 O O . GLY A 1 212 ? 40.307 45.984 17.025 1.00 10.74 191 GLY A O 1
ATOM 1401 N N . TYR A 1 213 ? 42.073 47.051 16.118 1.00 10.51 192 TYR A N 1
ATOM 1402 C CA . TYR A 1 213 ? 41.441 48.380 16.195 1.00 12.52 192 TYR A CA 1
ATOM 1403 C C . TYR A 1 213 ? 41.733 49.137 14.905 1.00 12.80 192 TYR A C 1
ATOM 1404 O O . TYR A 1 213 ? 42.882 49.110 14.412 1.00 11.38 192 TYR A O 1
ATOM 1413 N N . ASP A 1 214 ? 40.722 49.822 14.356 1.00 13.15 193 ASP A N 1
ATOM 1414 C CA . ASP A 1 214 ? 40.948 50.660 13.169 1.00 14.36 193 ASP A CA 1
ATOM 1415 C C . ASP A 1 214 ? 39.927 51.803 13.226 1.00 16.25 193 ASP A C 1
ATOM 1416 O O . ASP A 1 214 ? 38.806 51.607 13.711 1.00 15.98 193 ASP A O 1
ATOM 1421 N N . VAL A 1 215 ? 40.325 52.995 12.780 1.00 18.62 194 VAL A N 1
ATOM 1422 C CA . VAL A 1 215 ? 39.382 54.132 12.738 1.00 20.39 194 VAL A CA 1
ATOM 1423 C C . VAL A 1 215 ? 38.226 53.930 11.756 1.00 20.30 194 VAL A C 1
ATOM 1424 O O . VAL A 1 215 ? 37.177 54.583 11.886 1.00 21.16 194 VAL A O 1
ATOM 1428 N N . ARG A 1 216 ? 38.402 53.043 10.785 1.00 18.77 195 ARG A N 1
ATOM 1429 C CA . ARG A 1 216 ? 37.328 52.717 9.840 1.00 18.98 195 ARG A CA 1
ATOM 1430 C C . ARG A 1 216 ? 36.410 51.621 10.372 1.00 19.27 195 ARG A C 1
ATOM 1431 O O . ARG A 1 216 ? 36.824 50.474 10.493 1.00 18.07 195 ARG A O 1
ATOM 1439 N N . PRO A 1 217 ? 35.139 51.954 10.675 1.00 20.70 196 PRO A N 1
ATOM 1440 C CA . PRO A 1 217 ? 34.243 50.952 11.289 1.00 20.39 196 PRO A CA 1
ATOM 1441 C C . PRO A 1 217 ? 33.999 49.699 10.441 1.00 19.44 196 PRO A C 1
ATOM 1442 O O . PRO A 1 217 ? 33.798 48.627 10.994 1.00 19.35 196 PRO A O 1
ATOM 1446 N N . GLU A 1 218 ? 34.050 49.817 9.119 1.00 19.20 197 GLU A N 1
ATOM 1447 C CA . GLU A 1 218 ? 33.721 48.692 8.250 1.00 19.62 197 GLU A CA 1
ATOM 1448 C C . GLU A 1 218 ? 34.758 47.564 8.352 1.00 17.99 197 GLU A C 1
ATOM 1449 O O . GLU A 1 218 ? 34.522 46.440 7.897 1.00 17.76 197 GLU A O 1
ATOM 1455 N N . VAL A 1 219 ? 35.891 47.863 8.990 1.00 15.62 198 VAL A N 1
ATOM 1456 C CA . VAL A 1 219 ? 36.964 46.882 9.122 1.00 14.82 198 VAL A CA 1
ATOM 1457 C C . VAL A 1 219 ? 36.634 45.838 10.211 1.00 13.93 198 VAL A C 1
ATOM 1458 O O . VAL A 1 219 ? 37.285 44.788 10.277 1.00 13.11 198 VAL A O 1
ATOM 1462 N N . ALA A 1 220 ? 35.581 46.104 10.993 1.00 12.73 199 ALA A N 1
ATOM 1463 C CA . ALA A 1 220 ? 35.182 45.217 12.110 1.00 12.09 199 ALA A CA 1
ATOM 1464 C C . ALA A 1 220 ? 34.978 43.792 11.650 1.00 11.61 199 ALA A C 1
ATOM 1465 O O . ALA A 1 220 ? 35.440 42.835 12.296 1.00 11.63 199 ALA A O 1
ATOM 1467 N N . GLU A 1 221 ? 34.285 43.631 10.521 1.00 11.31 200 GLU A N 1
ATOM 1468 C CA A GLU A 1 221 ? 34.046 42.306 9.964 0.70 11.95 200 GLU A CA 1
ATOM 1469 C CA B GLU A 1 221 ? 34.049 42.294 9.995 0.30 11.50 200 GLU A CA 1
ATOM 1470 C C . GLU A 1 221 ? 35.332 41.571 9.641 1.00 11.40 200 GLU A C 1
ATOM 1471 O O . GLU A 1 221 ? 35.443 40.382 9.899 1.00 10.82 200 GLU A O 1
ATOM 1482 N N . GLN A 1 222 ? 36.298 42.297 9.073 1.00 12.08 201 GLN A N 1
ATOM 1483 C CA . GLN A 1 222 ? 37.590 41.671 8.736 1.00 13.36 201 GLN A CA 1
ATOM 1484 C C . GLN A 1 222 ? 38.330 41.209 9.998 1.00 11.98 201 GLN A C 1
ATOM 1485 O O . GLN A 1 222 ? 38.864 40.092 10.038 1.00 12.43 201 GLN A O 1
ATOM 1491 N N . VAL A 1 223 ? 38.341 42.059 11.020 1.00 11.35 202 VAL A N 1
ATOM 1492 C CA . VAL A 1 223 ? 38.980 41.737 12.310 1.00 9.69 202 VAL A CA 1
ATOM 1493 C C . VAL A 1 223 ? 38.343 40.496 12.910 1.00 10.82 202 VAL A C 1
ATOM 1494 O O . VAL A 1 223 ? 39.041 39.556 13.323 1.00 8.87 202 VAL A O 1
ATOM 1498 N N . ARG A 1 224 ? 37.005 40.456 12.923 1.00 10.17 203 ARG A N 1
ATOM 1499 C CA . ARG A 1 224 ? 36.327 39.285 13.443 1.00 11.07 203 ARG A CA 1
ATOM 1500 C C . ARG A 1 224 ? 36.579 38.003 12.618 1.00 11.34 203 ARG A C 1
ATOM 1501 O O . ARG A 1 224 ? 36.628 36.902 13.187 1.00 11.12 203 ARG A O 1
ATOM 1509 N N . SER A 1 225 ? 36.757 38.156 11.302 1.00 12.45 204 SER A N 1
ATOM 1510 C CA . SER A 1 225 ? 36.888 37.014 10.379 1.00 12.98 204 SER A CA 1
ATOM 1511 C C . SER A 1 225 ? 38.205 36.260 10.642 1.00 13.61 204 SER A C 1
ATOM 1512 O O . SER A 1 225 ? 38.306 35.091 10.284 1.00 13.95 204 SER A O 1
ATOM 1515 N N . VAL A 1 226 ? 39.198 36.928 11.259 1.00 12.48 205 VAL A N 1
ATOM 1516 C CA . VAL A 1 226 ? 40.458 36.268 11.639 1.00 12.61 205 VAL A CA 1
ATOM 1517 C C . VAL A 1 226 ? 40.520 35.895 13.126 1.00 12.61 205 VAL A C 1
ATOM 1518 O O . VAL A 1 226 ? 41.580 35.515 13.660 1.00 12.21 205 VAL A O 1
ATOM 1522 N N . GLY A 1 227 ? 39.369 35.976 13.784 1.00 11.46 206 GLY A N 1
ATOM 1523 C CA . GLY A 1 227 ? 39.227 35.486 15.160 1.00 12.68 206 GLY A CA 1
ATOM 1524 C C . GLY A 1 227 ? 39.725 36.435 16.226 1.00 11.76 206 GLY A C 1
ATOM 1525 O O . GLY A 1 227 ? 40.015 36.000 17.347 1.00 12.75 206 GLY A O 1
ATOM 1526 N N . ALA A 1 228 ? 39.804 37.723 15.875 1.00 10.82 207 ALA A N 1
ATOM 1527 C CA . ALA A 1 228 ? 40.185 38.769 16.818 1.00 10.42 207 ALA A CA 1
ATOM 1528 C C . ALA A 1 228 ? 38.959 39.502 17.341 1.00 11.47 207 ALA A C 1
ATOM 1529 O O . ALA A 1 228 ? 37.929 39.566 16.657 1.00 11.37 207 ALA A O 1
ATOM 1531 N N . GLN A 1 229 ? 39.096 40.026 18.557 1.00 12.08 208 GLN A N 1
ATOM 1532 C CA A GLN A 1 229 ? 38.112 40.941 19.134 0.60 13.36 208 GLN A CA 1
ATOM 1533 C CA B GLN A 1 229 ? 38.125 40.945 19.136 0.40 12.92 208 GLN A CA 1
ATOM 1534 C C . GLN A 1 229 ? 38.239 42.305 18.466 1.00 12.80 208 GLN A C 1
ATOM 1535 O O . GLN A 1 229 ? 39.333 42.758 18.179 1.00 12.14 208 GLN A O 1
ATOM 1546 N N . TRP A 1 230 ? 37.107 42.949 18.236 1.00 13.02 209 TRP A N 1
ATOM 1547 C CA . TRP A 1 230 ? 37.078 44.314 17.719 1.00 13.65 209 TRP A CA 1
ATOM 1548 C C . TRP A 1 230 ? 37.069 45.290 18.888 1.00 15.46 209 TRP A C 1
ATOM 1549 O O . TRP A 1 230 ? 36.146 45.271 19.719 1.00 15.42 209 TRP A O 1
ATOM 1560 N N . LEU A 1 231 ? 38.108 46.112 18.981 1.00 16.43 210 LEU A N 1
ATOM 1561 C CA . LEU A 1 231 ? 38.211 47.090 20.068 1.00 19.08 210 LEU A CA 1
ATOM 1562 C C . LEU A 1 231 ? 37.237 48.254 19.827 1.00 22.02 210 LEU A C 1
ATOM 1563 O O . LEU A 1 231 ? 37.339 48.976 18.828 1.00 22.18 210 LEU A O 1
ATOM 1568 N N . ASP A 1 232 ? 36.293 48.410 20.740 1.00 26.87 211 ASP A N 1
ATOM 1569 C CA . ASP A 1 232 ? 35.387 49.550 20.708 1.00 31.28 211 ASP A CA 1
ATOM 1570 C C . ASP A 1 232 ? 35.722 50.440 21.904 1.00 32.79 211 ASP A C 1
ATOM 1571 O O . ASP A 1 232 ? 35.881 49.971 23.036 1.00 33.19 211 ASP A O 1
ATOM 1576 N N . LEU A 1 233 ? 35.892 51.719 21.630 1.00 34.84 212 LEU A N 1
ATOM 1577 C CA . LEU A 1 233 ? 36.428 52.608 22.649 1.00 36.68 212 LEU A CA 1
ATOM 1578 C C . LEU A 1 233 ? 35.343 53.175 23.589 1.00 38.69 212 LEU A C 1
ATOM 1579 O O . LEU A 1 233 ? 35.579 53.307 24.800 1.00 39.43 212 LEU A O 1
ATOM 1584 N N . GLY A 1 234 ? 34.151 53.438 23.047 1.00 40.01 213 GLY A N 1
ATOM 1585 C CA . GLY A 1 234 ? 33.011 53.883 23.864 1.00 41.33 213 GLY A CA 1
ATOM 1586 C C . GLY A 1 234 ? 32.186 54.985 23.222 1.00 42.35 213 GLY A C 1
ATOM 1587 O O . GLY A 1 234 ? 32.105 55.085 21.992 1.00 42.61 213 GLY A O 1
ATOM 1588 N N . SER A 1 248 ? 32.018 66.057 20.459 1.00 62.09 227 SER A N 1
ATOM 1589 C CA . SER A 1 248 ? 33.217 65.692 19.718 1.00 61.47 227 SER A CA 1
ATOM 1590 C C . SER A 1 248 ? 34.504 66.073 20.456 1.00 61.56 227 SER A C 1
ATOM 1591 O O . SER A 1 248 ? 35.446 65.284 20.481 1.00 61.26 227 SER A O 1
ATOM 1593 N N . GLU A 1 249 ? 34.538 67.258 21.071 1.00 62.13 228 GLU A N 1
ATOM 1594 C CA . GLU A 1 249 ? 35.769 67.788 21.691 1.00 61.80 228 GLU A CA 1
ATOM 1595 C C . GLU A 1 249 ? 36.276 66.989 22.902 1.00 61.12 228 GLU A C 1
ATOM 1596 O O . GLU A 1 249 ? 37.343 66.374 22.833 1.00 60.61 228 GLU A O 1
ATOM 1598 N N . ALA A 1 250 ? 35.516 67.001 23.998 1.00 60.94 229 ALA A N 1
ATOM 1599 C CA . ALA A 1 250 ? 35.885 66.276 25.226 1.00 60.11 229 ALA A CA 1
ATOM 1600 C C . ALA A 1 250 ? 35.640 64.768 25.105 1.00 58.70 229 ALA A C 1
ATOM 1601 O O . ALA A 1 250 ? 36.165 63.978 25.896 1.00 58.41 229 ALA A O 1
ATOM 1603 N N . GLU A 1 251 ? 34.830 64.385 24.119 1.00 57.48 230 GLU A N 1
ATOM 1604 C CA . GLU A 1 251 ? 34.632 62.986 23.757 1.00 55.65 230 GLU A CA 1
ATOM 1605 C C . GLU A 1 251 ? 35.895 62.426 23.088 1.00 54.23 230 GLU A C 1
ATOM 1606 O O . GLU A 1 251 ? 36.325 61.318 23.419 1.00 53.54 230 GLU A O 1
ATOM 1608 N N . ARG A 1 252 ? 36.488 63.200 22.169 1.00 53.09 231 ARG A N 1
ATOM 1609 C CA . ARG A 1 252 ? 37.733 62.813 21.476 1.00 51.32 231 ARG A CA 1
ATOM 1610 C C . ARG A 1 252 ? 38.889 62.544 22.448 1.00 50.27 231 ARG A C 1
ATOM 1611 O O . ARG A 1 252 ? 39.705 61.652 22.215 1.00 49.41 231 ARG A O 1
ATOM 1613 N N . ALA A 1 253 ? 38.942 63.317 23.531 1.00 49.49 232 ALA A N 1
ATOM 1614 C CA . ALA A 1 253 ? 39.941 63.141 24.577 1.00 48.36 232 ALA A CA 1
ATOM 1615 C C . ALA A 1 253 ? 39.681 61.878 25.398 1.00 47.24 232 ALA A C 1
ATOM 1616 O O . ALA A 1 253 ? 40.630 61.183 25.790 1.00 46.66 232 ALA A O 1
ATOM 1618 N N . GLN A 1 254 ? 38.403 61.584 25.657 1.00 46.10 233 GLN A N 1
ATOM 1619 C CA . GLN A 1 254 ? 38.020 60.372 26.387 1.00 45.10 233 GLN A CA 1
ATOM 1620 C C . GLN A 1 254 ? 38.397 59.124 25.579 1.00 43.48 233 GLN A C 1
ATOM 1621 O O . GLN A 1 254 ? 38.794 58.101 26.139 1.00 42.86 233 GLN A O 1
ATOM 1623 N N . GLN A 1 255 ? 38.269 59.247 24.262 1.00 42.13 234 GLN A N 1
ATOM 1624 C CA . GLN A 1 255 ? 38.590 58.200 23.312 1.00 40.77 234 GLN A CA 1
ATOM 1625 C C . GLN A 1 255 ? 40.098 57.932 23.283 1.00 39.26 234 GLN A C 1
ATOM 1626 O O . GLN A 1 255 ? 40.525 56.781 23.410 1.00 37.76 234 GLN A O 1
ATOM 1632 N N . GLN A 1 256 ? 40.886 59.001 23.127 1.00 38.10 235 GLN A N 1
ATOM 1633 C CA . GLN A 1 256 ? 42.347 58.914 23.157 1.00 36.70 235 GLN A CA 1
ATOM 1634 C C . GLN A 1 256 ? 42.806 58.281 24.458 1.00 35.20 235 GLN A C 1
ATOM 1635 O O . GLN A 1 256 ? 43.685 57.428 24.458 1.00 33.78 235 GLN A O 1
ATOM 1641 N N . GLN A 1 257 ? 42.186 58.691 25.564 1.00 34.02 236 GLN A N 1
ATOM 1642 C CA . GLN A 1 257 ? 42.517 58.135 26.869 1.00 33.00 236 GLN A CA 1
ATOM 1643 C C . GLN A 1 257 ? 42.091 56.676 26.976 1.00 30.49 236 GLN A C 1
ATOM 1644 O O . GLN A 1 257 ? 42.800 55.880 27.575 1.00 30.45 236 GLN A O 1
ATOM 1650 N N . ALA A 1 258 ? 40.948 56.330 26.385 1.00 28.17 237 ALA A N 1
ATOM 1651 C CA . ALA A 1 258 ? 40.501 54.947 26.357 1.00 26.26 237 ALA A CA 1
ATOM 1652 C C . ALA A 1 258 ? 41.460 54.072 25.529 1.00 24.22 237 ALA A C 1
ATOM 1653 O O . ALA A 1 258 ? 41.760 52.945 25.930 1.00 22.84 237 ALA A O 1
ATOM 1655 N N . LEU A 1 259 ? 41.917 54.590 24.391 1.00 22.70 238 LEU A N 1
ATOM 1656 C CA . LEU A 1 259 ? 42.923 53.868 23.576 1.00 21.95 238 LEU A CA 1
ATOM 1657 C C . LEU A 1 259 ? 44.223 53.693 24.369 1.00 21.28 238 LEU A C 1
ATOM 1658 O O . LEU A 1 259 ? 44.776 52.596 24.448 1.00 19.38 238 LEU A O 1
ATOM 1663 N N . GLU A 1 260 ? 44.694 54.777 24.985 1.00 21.89 239 GLU A N 1
ATOM 1664 C CA . GLU A 1 260 ? 45.902 54.716 25.812 1.00 22.79 239 GLU A CA 1
ATOM 1665 C C . GLU A 1 260 ? 45.783 53.630 26.893 1.00 22.73 239 GLU A C 1
ATOM 1666 O O . GLU A 1 260 ? 46.690 52.813 27.058 1.00 22.13 239 GLU A O 1
ATOM 1672 N N . ASP A 1 261 ? 44.662 53.604 27.616 1.00 22.61 240 ASP A N 1
ATOM 1673 C CA . ASP A 1 261 ? 44.434 52.604 28.665 1.00 23.12 240 ASP A CA 1
ATOM 1674 C C . ASP A 1 261 ? 44.391 51.187 28.111 1.00 21.56 240 ASP A C 1
ATOM 1675 O O . ASP A 1 261 ? 44.935 50.251 28.714 1.00 21.22 240 ASP A O 1
ATOM 1680 N N . ALA A 1 262 ? 43.729 51.025 26.968 1.00 19.64 241 ALA A N 1
ATOM 1681 C CA . ALA A 1 262 ? 43.625 49.706 26.379 1.00 18.86 241 ALA A CA 1
ATOM 1682 C C . ALA A 1 262 ? 45.019 49.165 26.051 1.00 17.31 241 ALA A C 1
ATOM 1683 O O . ALA A 1 262 ? 45.311 48.015 26.367 1.00 17.35 241 ALA A O 1
ATOM 1685 N N . ILE A 1 263 ? 45.872 49.996 25.455 1.00 16.66 242 ILE A N 1
ATOM 1686 C CA . ILE A 1 263 ? 47.240 49.564 25.052 1.00 16.50 242 ILE A CA 1
ATOM 1687 C C . ILE A 1 263 ? 48.038 48.977 26.219 1.00 16.73 242 ILE A C 1
ATOM 1688 O O . ILE A 1 263 ? 48.773 47.980 26.062 1.00 15.75 242 ILE A O 1
ATOM 1693 N N . THR A 1 264 ? 47.874 49.566 27.408 1.00 16.74 243 THR A N 1
ATOM 1694 C CA . THR A 1 264 ? 48.667 49.133 28.562 1.00 17.54 243 THR A CA 1
ATOM 1695 C C . THR A 1 264 ? 48.430 47.688 28.924 1.00 17.19 243 THR A C 1
ATOM 1696 O O . THR A 1 264 ? 49.267 47.087 29.599 1.00 17.81 243 THR A O 1
ATOM 1700 N N . LYS A 1 265 ? 47.307 47.125 28.459 1.00 16.07 244 LYS A N 1
ATOM 1701 C CA . LYS A 1 265 ? 46.888 45.763 28.830 1.00 16.22 244 LYS A CA 1
ATOM 1702 C C . LYS A 1 265 ? 47.513 44.649 27.975 1.00 15.29 244 LYS A C 1
ATOM 1703 O O . LYS A 1 265 ? 47.345 43.471 28.290 1.00 15.24 244 LYS A O 1
ATOM 1709 N N . PHE A 1 266 ? 48.234 45.011 26.929 1.00 13.50 245 PHE A N 1
ATOM 1710 C CA . PHE A 1 266 ? 48.678 44.000 25.942 1.00 12.08 245 PHE A CA 1
ATOM 1711 C C . PHE A 1 266 ? 50.158 43.673 26.043 1.00 11.89 245 PHE A C 1
ATOM 1712 O O . PHE A 1 266 ? 50.967 44.548 26.399 1.00 12.43 245 PHE A O 1
ATOM 1720 N N . ASP A 1 267 ? 50.508 42.429 25.701 1.00 9.30 246 ASP A N 1
ATOM 1721 C CA . ASP A 1 267 ? 51.911 41.991 25.709 1.00 9.00 246 ASP A CA 1
ATOM 1722 C C . ASP A 1 267 ? 52.637 42.337 24.424 1.00 8.63 246 ASP A C 1
ATOM 1723 O O . ASP A 1 267 ? 53.853 42.532 24.427 1.00 9.38 246 ASP A O 1
ATOM 1728 N N . ILE A 1 268 ? 51.896 42.370 23.311 1.00 8.72 247 ILE A N 1
ATOM 1729 C CA . ILE A 1 268 ? 52.482 42.682 22.010 1.00 8.86 247 ILE A CA 1
ATOM 1730 C C . ILE A 1 268 ? 51.528 43.659 21.363 1.00 9.47 247 ILE A C 1
ATOM 1731 O O . ILE A 1 268 ? 50.338 43.377 21.298 1.00 10.46 247 ILE A O 1
ATOM 1736 N N . VAL A 1 269 ? 52.050 44.798 20.876 1.00 8.93 248 VAL A N 1
ATOM 1737 C CA . VAL A 1 269 ? 51.226 45.773 20.173 1.00 9.37 248 VAL A CA 1
ATOM 1738 C C . VAL A 1 269 ? 51.903 46.031 18.830 1.00 9.35 248 VAL A C 1
ATOM 1739 O O . VAL A 1 269 ? 53.110 46.387 18.779 1.00 10.78 248 VAL A O 1
ATOM 1743 N N . ILE A 1 270 ? 51.147 45.834 17.744 1.00 8.69 249 ILE A N 1
ATOM 1744 C CA A ILE A 1 270 ? 51.685 46.029 16.401 0.70 8.76 249 ILE A CA 1
ATOM 1745 C CA B ILE A 1 270 ? 51.652 46.003 16.378 0.30 8.67 249 ILE A CA 1
ATOM 1746 C C . ILE A 1 270 ? 50.931 47.200 15.798 1.00 9.60 249 ILE A C 1
ATOM 1747 O O . ILE A 1 270 ? 49.695 47.207 15.784 1.00 9.51 249 ILE A O 1
ATOM 1756 N N . THR A 1 271 ? 51.675 48.201 15.318 1.00 9.23 250 THR A N 1
ATOM 1757 C CA . THR A 1 271 ? 51.028 49.396 14.755 1.00 10.36 250 THR A CA 1
ATOM 1758 C C . THR A 1 271 ? 51.352 49.497 13.269 1.00 10.93 250 THR A C 1
ATOM 1759 O O . THR A 1 271 ? 52.504 49.288 12.862 1.00 11.06 250 THR A O 1
ATOM 1763 N N . THR A 1 272 ? 50.352 49.817 12.447 1.00 10.64 251 THR A N 1
ATOM 1764 C CA . THR A 1 272 ? 50.565 49.701 10.992 1.00 10.70 251 THR A CA 1
ATOM 1765 C C . THR A 1 272 ? 50.037 50.907 10.222 1.00 12.54 251 THR A C 1
ATOM 1766 O O . THR A 1 272 ? 50.131 50.932 8.998 1.00 12.01 251 THR A O 1
ATOM 1770 N N . ALA A 1 273 ? 49.430 51.863 10.923 1.00 13.59 252 ALA A N 1
ATOM 1771 C CA . ALA A 1 273 ? 48.656 52.914 10.232 1.00 16.14 252 ALA A CA 1
ATOM 1772 C C . ALA A 1 273 ? 49.552 53.894 9.479 1.00 17.95 252 ALA A C 1
ATOM 1773 O O . ALA A 1 273 ? 50.544 54.418 10.022 1.00 16.93 252 ALA A O 1
ATOM 1775 N N . LEU A 1 274 ? 49.177 54.148 8.221 1.00 19.67 253 LEU A N 1
ATOM 1776 C CA . LEU A 1 274 ? 49.910 55.069 7.355 1.00 21.93 253 LEU A CA 1
ATOM 1777 C C . LEU A 1 274 ? 48.955 56.077 6.754 1.00 23.84 253 LEU A C 1
ATOM 1778 O O . LEU A 1 274 ? 47.747 55.821 6.652 1.00 23.96 253 LEU A O 1
ATOM 1783 N N . VAL A 1 275 ? 49.515 57.223 6.371 1.00 25.58 254 VAL A N 1
ATOM 1784 C CA . VAL A 1 275 ? 48.828 58.191 5.515 1.00 27.29 254 VAL A CA 1
ATOM 1785 C C . VAL A 1 275 ? 49.792 58.460 4.362 1.00 28.38 254 VAL A C 1
ATOM 1786 O O . VAL A 1 275 ? 50.876 58.986 4.579 1.00 28.28 254 VAL A O 1
ATOM 1790 N N . PRO A 1 276 ? 49.413 58.065 3.128 1.00 30.38 255 PRO A N 1
ATOM 1791 C CA . PRO A 1 276 ? 50.321 58.227 1.982 1.00 31.45 255 PRO A CA 1
ATOM 1792 C C . PRO A 1 276 ? 50.807 59.676 1.865 1.00 32.04 255 PRO A C 1
ATOM 1793 O O . PRO A 1 276 ? 49.998 60.592 1.932 1.00 33.16 255 PRO A O 1
ATOM 1797 N N . GLY A 1 277 ? 52.109 59.875 1.811 1.00 32.33 256 GLY A N 1
ATOM 1798 C CA . GLY A 1 277 ? 52.703 61.188 1.716 1.00 32.88 256 GLY A CA 1
ATOM 1799 C C . GLY A 1 277 ? 52.652 62.113 2.898 1.00 32.68 256 GLY A C 1
ATOM 1800 O O . GLY A 1 277 ? 52.889 63.259 2.766 1.00 32.99 256 GLY A O 1
ATOM 1801 N N . ARG A 1 278 ? 52.329 61.585 4.060 1.00 31.33 257 ARG A N 1
ATOM 1802 C CA . ARG A 1 278 ? 52.178 62.349 5.260 1.00 31.00 257 ARG A CA 1
ATOM 1803 C C . ARG A 1 278 ? 52.822 61.590 6.441 1.00 29.81 257 ARG A C 1
ATOM 1804 O O . ARG A 1 278 ? 53.110 60.446 6.304 1.00 28.94 257 ARG A O 1
ATOM 1812 N N . PRO A 1 279 ? 53.059 62.265 7.547 1.00 29.13 258 PRO A N 1
ATOM 1813 C CA . PRO A 1 279 ? 53.539 61.598 8.753 1.00 27.70 258 PRO A CA 1
ATOM 1814 C C . PRO A 1 279 ? 52.604 60.462 9.177 1.00 26.11 258 PRO A C 1
ATOM 1815 O O . PRO A 1 279 ? 51.445 60.523 8.974 1.00 25.86 258 PRO A O 1
ATOM 1819 N N . ALA A 1 280 ? 53.156 59.454 9.801 1.00 24.58 259 ALA A N 1
ATOM 1820 C CA . ALA A 1 280 ? 52.348 58.391 10.366 1.00 23.57 259 ALA A CA 1
ATOM 1821 C C . ALA A 1 280 ? 51.466 58.947 11.492 1.00 23.03 259 ALA A C 1
ATOM 1822 O O . ALA A 1 280 ? 51.933 59.772 12.295 1.00 22.59 259 ALA A O 1
ATOM 1824 N N . PRO A 1 281 ? 50.205 58.493 11.566 1.00 23.18 260 PRO A N 1
ATOM 1825 C CA . PRO A 1 281 ? 49.332 58.841 12.691 1.00 23.51 260 PRO A CA 1
ATOM 1826 C C . PRO A 1 281 ? 49.911 58.373 14.033 1.00 24.04 260 PRO A C 1
ATOM 1827 O O . PRO A 1 281 ? 50.340 57.210 14.150 1.00 22.73 260 PRO A O 1
ATOM 1831 N N . ARG A 1 282 ? 49.893 59.254 15.036 1.00 24.20 261 ARG A N 1
ATOM 1832 C CA . ARG A 1 282 ? 50.295 58.885 16.392 1.00 25.44 261 ARG A CA 1
ATOM 1833 C C . ARG A 1 282 ? 49.210 58.057 17.084 1.00 24.69 261 ARG A C 1
ATOM 1834 O O . ARG A 1 282 ? 48.110 58.538 17.321 1.00 25.96 261 ARG A O 1
ATOM 1842 N N . LEU A 1 283 ? 49.515 56.804 17.398 1.00 23.41 262 LEU A N 1
ATOM 1843 C CA . LEU A 1 283 ? 48.537 55.911 18.021 1.00 22.15 262 LEU A CA 1
ATOM 1844 C C . LEU A 1 283 ? 48.944 55.427 19.406 1.00 21.31 262 LEU A C 1
ATOM 1845 O O . LEU A 1 283 ? 48.082 54.998 20.191 1.00 22.11 262 LEU A O 1
ATOM 1850 N N . VAL A 1 284 ? 50.247 55.433 19.680 1.00 19.12 263 VAL A N 1
ATOM 1851 C CA . VAL A 1 284 ? 50.772 54.938 20.949 1.00 17.83 263 VAL A CA 1
ATOM 1852 C C . VAL A 1 284 ? 51.581 56.079 21.557 1.00 18.58 263 VAL A C 1
ATOM 1853 O O . VAL A 1 284 ? 52.711 56.355 21.136 1.00 18.44 263 VAL A O 1
ATOM 1857 N N . THR A 1 285 ? 50.993 56.736 22.548 1.00 19.28 264 THR A N 1
ATOM 1858 C CA . THR A 1 285 ? 51.683 57.827 23.252 1.00 20.21 264 THR A CA 1
ATOM 1859 C C . THR A 1 285 ? 52.797 57.256 24.111 1.00 19.94 264 THR A C 1
ATOM 1860 O O . THR A 1 285 ? 52.821 56.054 24.419 1.00 18.84 264 THR A O 1
ATOM 1864 N N . ALA A 1 286 ? 53.704 58.134 24.546 1.00 20.58 265 ALA A N 1
ATOM 1865 C CA . ALA A 1 286 ? 54.714 57.744 25.520 1.00 20.96 265 ALA A CA 1
ATOM 1866 C C . ALA A 1 286 ? 54.099 57.081 26.763 1.00 21.05 265 ALA A C 1
ATOM 1867 O O . ALA A 1 286 ? 54.619 56.066 27.232 1.00 21.13 265 ALA A O 1
ATOM 1869 N N . ALA A 1 287 ? 53.011 57.655 27.293 1.00 21.28 266 ALA A N 1
ATOM 1870 C CA . ALA A 1 287 ? 52.335 57.115 28.484 1.00 21.89 266 ALA A CA 1
ATOM 1871 C C . ALA A 1 287 ? 51.764 55.710 28.262 1.00 21.27 266 ALA A C 1
ATOM 1872 O O . ALA A 1 287 ? 51.825 54.856 29.157 1.00 21.58 266 ALA A O 1
ATOM 1874 N N . ALA A 1 288 ? 51.178 55.493 27.086 1.00 20.24 267 ALA A N 1
ATOM 1875 C CA . ALA A 1 288 ? 50.616 54.177 26.732 1.00 19.76 267 ALA A CA 1
ATOM 1876 C C . ALA A 1 288 ? 51.710 53.117 26.759 1.00 19.90 267 ALA A C 1
ATOM 1877 O O . ALA A 1 288 ? 51.549 52.083 27.409 1.00 20.40 267 ALA A O 1
ATOM 1879 N N . ALA A 1 289 ? 52.833 53.403 26.091 1.00 19.97 268 ALA A N 1
ATOM 1880 C CA . ALA A 1 289 ? 53.950 52.455 26.017 1.00 20.36 268 ALA A CA 1
ATOM 1881 C C . ALA A 1 289 ? 54.521 52.196 27.402 1.00 20.71 268 ALA A C 1
ATOM 1882 O O . ALA A 1 289 ? 54.760 51.055 27.773 1.00 19.91 268 ALA A O 1
ATOM 1884 N N . THR A 1 290 ? 54.708 53.269 28.167 1.00 22.13 269 THR A N 1
ATOM 1885 C CA . THR A 1 290 ? 55.277 53.206 29.513 1.00 23.69 269 THR A CA 1
ATOM 1886 C C . THR A 1 290 ? 54.406 52.418 30.484 1.00 23.32 269 THR A C 1
ATOM 1887 O O . THR A 1 290 ? 54.922 51.791 31.429 1.00 24.01 269 THR A O 1
ATOM 1891 N N . GLY A 1 291 ? 53.097 52.457 30.245 1.00 22.17 270 GLY A N 1
ATOM 1892 C CA . GLY A 1 291 ? 52.110 51.758 31.077 1.00 20.43 270 GLY A CA 1
ATOM 1893 C C . GLY A 1 291 ? 52.006 50.259 30.802 1.00 19.11 270 GLY A C 1
ATOM 1894 O O . GLY A 1 291 ? 51.346 49.539 31.555 1.00 18.26 270 GLY A O 1
ATOM 1895 N N . MET A 1 292 ? 52.635 49.785 29.719 1.00 17.55 271 MET A N 1
ATOM 1896 C CA . MET A 1 292 ? 52.663 48.346 29.420 1.00 16.26 271 MET A CA 1
ATOM 1897 C C . MET A 1 292 ? 53.565 47.598 30.420 1.00 16.51 271 MET A C 1
ATOM 1898 O O . MET A 1 292 ? 54.466 48.186 31.045 1.00 16.91 271 MET A O 1
ATOM 1903 N N . GLN A 1 293 ? 53.291 46.318 30.610 1.00 15.77 272 GLN A N 1
ATOM 1904 C CA . GLN A 1 293 ? 54.067 45.517 31.555 1.00 17.03 272 GLN A CA 1
ATOM 1905 C C . GLN A 1 293 ? 55.487 45.336 31.041 1.00 15.64 272 GLN A C 1
ATOM 1906 O O . GLN A 1 293 ? 55.705 45.276 29.833 1.00 14.41 272 GLN A O 1
ATOM 1912 N N . PRO A 1 294 ? 56.463 45.218 31.959 1.00 15.44 273 PRO A N 1
ATOM 1913 C CA . PRO A 1 294 ? 57.832 44.923 31.534 1.00 14.28 273 PRO A CA 1
ATOM 1914 C C . PRO A 1 294 ? 57.875 43.715 30.598 1.00 12.19 273 PRO A C 1
ATOM 1915 O O . PRO A 1 294 ? 57.136 42.755 30.824 1.00 12.34 273 PRO A O 1
ATOM 1919 N N . GLY A 1 295 ? 58.742 43.772 29.585 1.00 11.44 274 GLY A N 1
ATOM 1920 C CA . GLY A 1 295 ? 58.907 42.665 28.628 1.00 10.52 274 GLY A CA 1
ATOM 1921 C C . GLY A 1 295 ? 57.886 42.649 27.498 1.00 10.16 274 GLY A C 1
ATOM 1922 O O . GLY A 1 295 ? 57.996 41.827 26.553 1.00 9.80 274 GLY A O 1
ATOM 1923 N N . SER A 1 296 ? 56.911 43.554 27.571 1.00 9.56 275 SER A N 1
ATOM 1924 C CA . SER A 1 296 ? 55.961 43.755 26.459 1.00 9.55 275 SER A CA 1
ATOM 1925 C C . SER A 1 296 ? 56.693 44.378 25.277 1.00 9.55 275 SER A C 1
ATOM 1926 O O . SER A 1 296 ? 57.800 44.917 25.440 1.00 10.20 275 SER A O 1
ATOM 1929 N N . VAL A 1 297 ? 56.141 44.250 24.075 1.00 9.03 276 VAL A N 1
ATOM 1930 C CA . VAL A 1 297 ? 56.827 44.767 22.883 1.00 8.69 276 VAL A CA 1
ATOM 1931 C C . VAL A 1 297 ? 55.848 45.578 22.042 1.00 9.11 276 VAL A C 1
ATOM 1932 O O . VAL A 1 297 ? 54.705 45.159 21.847 1.00 10.30 276 VAL A O 1
ATOM 1936 N N . VAL A 1 298 ? 56.316 46.717 21.527 1.00 9.19 277 VAL A N 1
ATOM 1937 C CA . VAL A 1 298 ? 55.596 47.486 20.529 1.00 9.13 277 VAL A CA 1
ATOM 1938 C C . VAL A 1 298 ? 56.365 47.339 19.224 1.00 8.70 277 VAL A C 1
ATOM 1939 O O . VAL A 1 298 ? 57.557 47.695 19.158 1.00 8.39 277 VAL A O 1
ATOM 1943 N N . VAL A 1 299 ? 55.692 46.824 18.196 1.00 7.09 278 VAL A N 1
ATOM 1944 C CA . VAL A 1 299 ? 56.314 46.680 16.861 1.00 8.04 278 VAL A CA 1
ATOM 1945 C C . VAL A 1 299 ? 55.644 47.747 15.985 1.00 9.15 278 VAL A C 1
ATOM 1946 O O . VAL A 1 299 ? 54.469 47.640 15.622 1.00 9.94 278 VAL A O 1
ATOM 1950 N N . ASP A 1 300 ? 56.392 48.807 15.695 1.00 9.15 279 ASP A N 1
ATOM 1951 C CA . ASP A 1 300 ? 55.884 49.972 14.963 1.00 10.00 279 ASP A CA 1
ATOM 1952 C C . ASP A 1 300 ? 56.356 49.852 13.523 1.00 9.88 279 ASP A C 1
ATOM 1953 O O . ASP A 1 300 ? 57.568 49.902 13.246 1.00 10.70 279 ASP A O 1
ATOM 1958 N N . LEU A 1 301 ? 55.420 49.646 12.593 1.00 9.80 280 LEU A N 1
ATOM 1959 C CA . LEU A 1 301 ? 55.785 49.477 11.185 1.00 10.56 280 LEU A CA 1
ATOM 1960 C C . LEU A 1 301 ? 55.888 50.788 10.425 1.00 11.37 280 LEU A C 1
ATOM 1961 O O . LEU A 1 301 ? 56.234 50.789 9.248 1.00 12.06 280 LEU A O 1
ATOM 1966 N N . ALA A 1 302 ? 55.607 51.893 11.099 1.00 11.99 281 ALA A N 1
ATOM 1967 C CA . ALA A 1 302 ? 55.494 53.200 10.420 1.00 13.03 281 ALA A CA 1
ATOM 1968 C C . ALA A 1 302 ? 56.735 54.109 10.593 1.00 14.47 281 ALA A C 1
ATOM 1969 O O . ALA A 1 302 ? 56.649 55.335 10.401 1.00 15.84 281 ALA A O 1
ATOM 1971 N N . GLY A 1 303 ? 57.885 53.505 10.924 1.00 14.01 282 GLY A N 1
ATOM 1972 C CA . GLY A 1 303 ? 59.097 54.260 11.273 1.00 16.27 282 GLY A CA 1
ATOM 1973 C C . GLY A 1 303 ? 59.576 55.200 10.177 1.00 17.61 282 GLY A C 1
ATOM 1974 O O . GLY A 1 303 ? 60.057 56.291 10.468 1.00 17.83 282 GLY A O 1
ATOM 1975 N N . GLU A 1 304 ? 59.418 54.794 8.921 1.00 18.48 283 GLU A N 1
ATOM 1976 C CA . GLU A 1 304 ? 59.884 55.610 7.794 1.00 21.49 283 GLU A CA 1
ATOM 1977 C C . GLU A 1 304 ? 59.166 56.957 7.742 1.00 22.30 283 GLU A C 1
ATOM 1978 O O . GLU A 1 304 ? 59.729 57.952 7.236 1.00 22.80 283 GLU A O 1
ATOM 1984 N N . THR A 1 305 ? 57.931 57.005 8.244 1.00 21.68 284 THR A N 1
ATOM 1985 C CA . THR A 1 305 ? 57.186 58.267 8.261 1.00 22.79 284 THR A CA 1
ATOM 1986 C C . THR A 1 305 ? 56.973 58.832 9.658 1.00 22.93 284 THR A C 1
ATOM 1987 O O . THR A 1 305 ? 56.020 59.582 9.890 1.00 24.80 284 THR A O 1
ATOM 1991 N N . GLY A 1 306 ? 57.859 58.478 10.584 1.00 21.83 285 GLY A N 1
ATOM 1992 C CA . GLY A 1 306 ? 57.834 59.067 11.912 1.00 21.70 285 GLY A CA 1
ATOM 1993 C C . GLY A 1 306 ? 57.426 58.122 13.033 1.00 21.12 285 GLY A C 1
ATOM 1994 O O . GLY A 1 306 ? 57.693 58.405 14.204 1.00 21.49 285 GLY A O 1
ATOM 1995 N N . GLY A 1 307 ? 56.803 56.996 12.674 1.00 19.38 286 GLY A N 1
ATOM 1996 C CA . GLY A 1 307 ? 56.339 56.006 13.666 1.00 17.81 286 GLY A CA 1
ATOM 1997 C C . GLY A 1 307 ? 54.973 56.313 14.258 1.00 17.98 286 GLY A C 1
ATOM 1998 O O . GLY A 1 307 ? 54.631 57.477 14.477 1.00 18.56 286 GLY A O 1
ATOM 1999 N N . ASN A 1 308 ? 54.195 55.265 14.541 1.00 16.13 287 ASN A N 1
ATOM 2000 C CA . ASN A 1 308 ? 52.918 55.408 15.230 1.00 16.61 287 ASN A CA 1
ATOM 2001 C C . ASN A 1 308 ? 53.135 55.616 16.713 1.00 17.04 287 ASN A C 1
ATOM 2002 O O . ASN A 1 308 ? 52.200 56.010 17.427 1.00 17.06 287 ASN A O 1
ATOM 2007 N N . CYS A 1 309 ? 54.351 55.298 17.179 1.00 17.84 288 CYS A N 1
ATOM 2008 C CA . CYS A 1 309 ? 54.671 55.387 18.603 1.00 18.39 288 CYS A CA 1
ATOM 2009 C C . CYS A 1 309 ? 55.600 56.559 18.828 1.00 18.72 288 CYS A C 1
ATOM 2010 O O . CYS A 1 309 ? 56.611 56.704 18.150 1.00 17.96 288 CYS A O 1
ATOM 2013 N N . GLU A 1 310 ? 55.243 57.386 19.805 1.00 20.33 289 GLU A N 1
ATOM 2014 C CA . GLU A 1 310 ? 56.035 58.561 20.178 1.00 21.04 289 GLU A CA 1
ATOM 2015 C C . GLU A 1 310 ? 57.506 58.237 20.521 1.00 21.11 289 GLU A C 1
ATOM 2016 O O . GLU A 1 310 ? 58.405 59.052 20.290 1.00 21.27 289 GLU A O 1
ATOM 2022 N N . LEU A 1 311 ? 57.747 57.050 21.065 1.00 19.04 290 LEU A N 1
ATOM 2023 C CA . LEU A 1 311 ? 59.089 56.690 21.519 1.00 18.90 290 LEU A CA 1
ATOM 2024 C C . LEU A 1 311 ? 59.885 55.921 20.456 1.00 17.63 290 LEU A C 1
ATOM 2025 O O . LEU A 1 311 ? 61.028 55.535 20.685 1.00 17.34 290 LEU A O 1
ATOM 2030 N N . THR A 1 312 ? 59.268 55.698 19.298 1.00 17.13 291 THR A N 1
ATOM 2031 C CA . THR A 1 312 ? 59.934 54.954 18.231 1.00 16.64 291 THR A CA 1
ATOM 2032 C C . THR A 1 312 ? 61.205 55.613 17.735 1.00 16.69 291 THR A C 1
ATOM 2033 O O . THR A 1 312 ? 61.232 56.827 17.460 1.00 16.50 291 THR A O 1
ATOM 2037 N N . GLU A 1 313 ? 62.258 54.809 17.644 1.00 15.83 292 GLU A N 1
ATOM 2038 C CA . GLU A 1 313 ? 63.489 55.207 16.962 1.00 16.91 292 GLU A CA 1
ATOM 2039 C C . GLU A 1 313 ? 63.588 54.397 15.664 1.00 16.82 292 GLU A C 1
ATOM 2040 O O . GLU A 1 313 ? 63.896 53.197 15.704 1.00 16.18 292 GLU A O 1
ATOM 2046 N N . PRO A 1 314 ? 63.312 55.040 14.506 1.00 17.27 293 PRO A N 1
ATOM 2047 C CA . PRO A 1 314 ? 63.236 54.333 13.208 1.00 17.07 293 PRO A CA 1
AT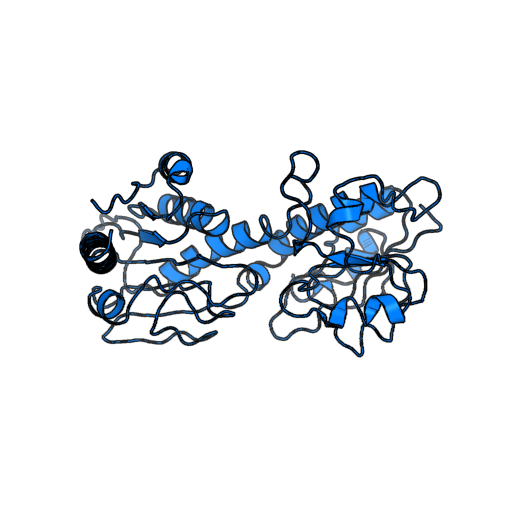OM 2048 C C . PRO A 1 314 ? 64.455 53.441 12.910 1.00 16.72 293 PRO A C 1
ATOM 2049 O O . PRO A 1 314 ? 65.621 53.871 13.098 1.00 16.45 293 PRO A O 1
ATOM 2053 N N . GLY A 1 315 ? 64.198 52.187 12.546 1.00 13.94 294 GLY A N 1
ATOM 2054 C CA . GLY A 1 315 ? 65.257 51.230 12.228 1.00 13.79 294 GLY A CA 1
ATOM 2055 C C . GLY A 1 315 ? 66.026 50.661 13.419 1.00 13.92 294 GLY A C 1
ATOM 2056 O O . GLY A 1 315 ? 67.014 49.970 13.228 1.00 14.96 294 GLY A O 1
ATOM 2057 N N . ARG A 1 316 ? 65.590 50.964 14.639 1.00 13.01 295 ARG A N 1
ATOM 2058 C CA . ARG A 1 316 ? 66.261 50.464 15.825 1.00 13.78 295 ARG A CA 1
ATOM 2059 C C . ARG A 1 316 ? 65.287 49.752 16.769 1.00 12.48 295 ARG A C 1
ATOM 2060 O O . ARG A 1 316 ? 64.077 49.923 16.674 1.00 11.11 295 ARG A O 1
ATOM 2068 N N . THR A 1 317 ? 65.851 48.989 17.697 1.00 12.45 296 THR A N 1
ATOM 2069 C CA . THR A 1 317 ? 65.074 48.366 18.784 1.00 13.23 296 THR A CA 1
ATOM 2070 C C . THR A 1 317 ? 65.634 48.936 20.080 1.00 13.84 296 THR A C 1
ATOM 2071 O O . THR A 1 317 ? 66.851 48.814 20.334 1.00 14.90 296 THR A O 1
ATOM 2075 N N . ILE A 1 318 ? 64.765 49.549 20.877 1.00 14.04 297 ILE A N 1
ATOM 2076 C CA . ILE A 1 318 ? 65.165 50.180 22.137 1.00 15.37 297 ILE A CA 1
ATOM 2077 C C . ILE A 1 318 ? 64.281 49.710 23.275 1.00 15.12 297 ILE A C 1
ATOM 2078 O O . ILE A 1 318 ? 63.233 49.102 23.040 1.00 14.08 297 ILE A O 1
ATOM 2083 N N . VAL A 1 319 ? 64.703 49.978 24.506 1.00 14.29 298 VAL A N 1
ATOM 2084 C CA . VAL A 1 319 ? 63.888 49.625 25.664 1.00 14.84 298 VAL A CA 1
ATOM 2085 C C . VAL A 1 319 ? 63.571 50.903 26.432 1.00 17.00 298 VAL A C 1
ATOM 2086 O O . VAL A 1 319 ? 64.472 51.739 26.668 1.00 16.44 298 VAL A O 1
ATOM 2090 N N . HIS A 1 320 ? 62.304 51.067 26.798 1.00 16.01 299 HIS A N 1
ATOM 2091 C CA . HIS A 1 320 ? 61.860 52.234 27.544 1.00 18.37 299 HIS A CA 1
ATOM 2092 C C . HIS A 1 320 ? 61.031 51.762 28.743 1.00 17.31 299 HIS A C 1
ATOM 2093 O O . HIS A 1 320 ? 59.958 51.193 28.572 1.00 15.95 299 HIS A O 1
ATOM 2100 N N . HIS A 1 321 ? 61.542 51.991 29.962 1.00 17.46 300 HIS A N 1
ATOM 2101 C CA A HIS A 1 321 ? 60.878 51.530 31.183 0.70 18.08 300 HIS A CA 1
ATOM 2102 C CA B HIS A 1 321 ? 60.837 51.545 31.175 0.30 17.59 300 HIS A CA 1
ATOM 2103 C C . HIS A 1 321 ? 60.467 50.051 31.072 1.00 17.23 300 HIS A C 1
ATOM 2104 O O . HIS A 1 321 ? 59.342 49.654 31.393 1.00 17.55 300 HIS A O 1
ATOM 2117 N N . GLY A 1 322 ? 61.419 49.229 30.622 1.00 16.07 301 GLY A N 1
ATOM 2118 C CA . GLY A 1 322 ? 61.207 47.767 30.509 1.00 15.94 301 GLY A CA 1
ATOM 2119 C C . GLY A 1 322 ? 60.353 47.329 29.336 1.00 14.72 301 GLY A C 1
ATOM 2120 O O . GLY A 1 322 ? 60.083 46.132 29.184 1.00 15.51 301 GLY A O 1
ATOM 2121 N N . VAL A 1 323 ? 59.957 48.276 28.488 1.00 13.80 302 VAL A N 1
ATOM 2122 C CA . VAL A 1 323 ? 59.092 47.956 27.313 1.00 13.28 302 VAL A CA 1
ATOM 2123 C C . VAL A 1 323 ? 59.907 48.079 26.036 1.00 12.85 302 VAL A C 1
ATOM 2124 O O . VAL A 1 323 ? 60.570 49.106 25.792 1.00 13.26 302 VAL A O 1
ATOM 2128 N N . THR A 1 324 ? 59.877 47.035 25.202 1.00 12.03 303 THR A N 1
ATOM 2129 C CA . THR A 1 324 ? 60.731 47.023 24.006 1.00 11.63 303 THR A CA 1
ATOM 2130 C C . THR A 1 324 ? 59.961 47.719 22.881 1.00 11.30 303 THR A C 1
ATOM 2131 O O . THR A 1 324 ? 58.802 47.396 22.628 1.00 12.30 303 THR A O 1
ATOM 2135 N N . ILE A 1 325 ? 60.582 48.705 22.233 1.00 10.69 304 ILE A N 1
ATOM 2136 C CA A ILE A 1 325 ? 59.971 49.413 21.108 0.50 11.15 304 ILE A CA 1
ATOM 2137 C CA B ILE A 1 325 ? 59.952 49.380 21.092 0.50 11.05 304 ILE A CA 1
ATOM 2138 C C . ILE A 1 325 ? 60.835 49.175 19.877 1.00 10.39 304 ILE A C 1
ATOM 2139 O O . ILE A 1 325 ? 62.002 49.587 19.859 1.00 11.98 304 ILE A O 1
ATOM 2148 N N . THR A 1 326 ? 60.286 48.521 18.850 1.00 9.81 305 THR A N 1
ATOM 2149 C CA . THR A 1 326 ? 61.111 48.175 17.687 1.00 9.14 305 THR A CA 1
ATOM 2150 C C . THR A 1 326 ? 60.512 48.758 16.420 1.00 9.72 305 THR A C 1
ATOM 2151 O O . THR A 1 326 ? 59.288 48.816 16.298 1.00 9.43 305 THR A O 1
ATOM 2155 N N . SER A 1 327 ? 61.370 49.180 15.491 1.00 9.24 306 SER A N 1
ATOM 2156 C CA . SER A 1 327 ? 60.898 49.876 14.299 1.00 9.87 306 SER A CA 1
ATOM 2157 C C . SER A 1 327 ? 61.577 49.340 13.041 1.00 10.17 306 SER A C 1
ATOM 2158 O O . SER A 1 327 ? 62.479 49.998 12.460 1.00 13.20 306 SER A O 1
ATOM 2161 N N . PRO A 1 328 ? 61.141 48.164 12.571 1.00 11.52 307 PRO A N 1
ATOM 2162 C CA . PRO A 1 328 ? 61.714 47.625 11.329 1.00 11.19 307 PRO A CA 1
ATOM 2163 C C . PRO A 1 328 ? 61.322 48.457 10.139 1.00 11.50 307 PRO A C 1
ATOM 2164 O O . P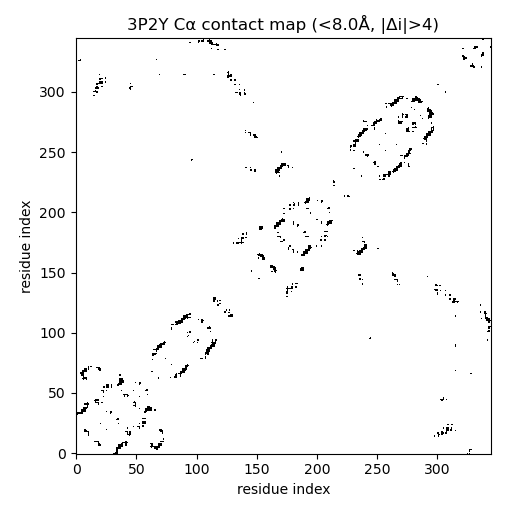RO A 1 328 ? 60.167 48.862 10.042 1.00 12.29 307 PRO A O 1
ATOM 2168 N N . LEU A 1 329 ? 62.269 48.687 9.234 1.00 11.71 308 LEU A N 1
ATOM 2169 C CA . LEU A 1 329 ? 61.981 49.546 8.074 1.00 12.24 308 LEU A CA 1
ATOM 2170 C C . LEU A 1 329 ? 61.748 48.802 6.763 1.00 12.26 308 LEU A C 1
ATOM 2171 O O . LEU A 1 329 ? 61.199 49.389 5.807 1.00 12.12 308 LEU A O 1
ATOM 2176 N N . ASN A 1 330 ? 62.140 47.532 6.700 1.00 10.77 309 ASN A N 1
ATOM 2177 C CA . ASN A 1 330 ? 61.906 46.808 5.445 1.00 10.54 309 ASN A CA 1
ATOM 2178 C C . ASN A 1 330 ? 61.631 45.356 5.730 1.00 10.11 309 ASN A C 1
ATOM 2179 O O . ASN A 1 330 ? 62.488 44.490 5.516 1.00 10.22 309 ASN A O 1
ATOM 2184 N N . LEU A 1 331 ? 60.449 45.080 6.295 1.00 8.28 310 LEU A N 1
ATOM 2185 C CA . LEU A 1 331 ? 60.129 43.685 6.601 1.00 7.87 310 LEU A CA 1
ATOM 2186 C C . LEU A 1 331 ? 60.025 42.752 5.363 1.00 7.71 310 LEU A C 1
ATOM 2187 O O . LEU A 1 331 ? 60.412 41.584 5.457 1.00 8.01 310 LEU A O 1
ATOM 2192 N N . PRO A 1 332 ? 59.530 43.258 4.204 1.00 7.68 311 PRO A N 1
ATOM 2193 C CA . PRO A 1 332 ? 59.524 42.421 2.999 1.00 8.43 311 PRO A CA 1
ATOM 2194 C C . PRO A 1 332 ? 60.901 41.857 2.637 1.00 9.62 311 PRO A C 1
ATOM 2195 O O . PRO A 1 332 ? 61.004 40.679 2.244 1.00 9.63 311 PRO A O 1
ATOM 2199 N N . ALA A 1 333 ? 61.950 42.673 2.812 1.00 9.05 312 ALA A N 1
ATOM 2200 C CA . ALA A 1 333 ? 63.317 42.234 2.525 1.00 9.78 312 ALA A CA 1
ATOM 2201 C C . ALA A 1 333 ? 63.762 41.090 3.460 1.00 9.24 312 ALA A C 1
ATOM 2202 O O . ALA A 1 333 ? 64.640 40.313 3.112 1.00 9.17 312 ALA A O 1
ATOM 2204 N N . THR A 1 334 ? 63.121 40.958 4.623 1.00 8.24 313 THR A N 1
ATOM 2205 C CA . THR A 1 334 ? 63.482 39.878 5.553 1.00 8.47 313 THR A CA 1
ATOM 2206 C C . THR A 1 334 ? 62.905 38.507 5.180 1.00 8.54 313 THR A C 1
ATOM 2207 O O . THR A 1 334 ? 63.212 37.512 5.827 1.00 8.99 313 THR A O 1
ATOM 2211 N N . MET A 1 335 ? 62.079 38.468 4.149 1.00 8.15 314 MET A N 1
ATOM 2212 C CA . MET A 1 335 ? 61.495 37.191 3.706 1.00 8.64 314 MET A CA 1
ATOM 2213 C C . MET A 1 335 ? 61.456 37.268 2.183 1.00 7.40 314 MET A C 1
ATOM 2214 O O . MET A 1 335 ? 60.394 37.292 1.536 1.00 7.72 314 MET A O 1
ATOM 2219 N N . PRO A 1 336 ? 62.651 37.326 1.582 1.00 7.44 315 PRO A N 1
ATOM 2220 C CA . PRO A 1 336 ? 62.718 37.888 0.230 1.00 7.48 315 PRO A CA 1
ATOM 2221 C C . PRO A 1 336 ? 62.294 36.970 -0.923 1.00 8.03 315 PRO A C 1
ATOM 2222 O O . PRO A 1 336 ? 62.012 37.468 -2.007 1.00 8.21 315 PRO A O 1
ATOM 2226 N N . GLU A 1 337 ? 62.284 35.654 -0.730 1.00 7.34 316 GLU A N 1
ATOM 2227 C CA . GLU A 1 337 ? 61.873 34.824 -1.856 1.00 8.61 316 GLU A CA 1
ATOM 2228 C C . GLU A 1 337 ? 60.380 34.979 -2.063 1.00 8.25 316 GLU A C 1
ATOM 2229 O O . GLU A 1 337 ? 59.940 35.286 -3.192 1.00 8.40 316 GLU A O 1
ATOM 2235 N N . HIS A 1 338 ? 59.583 34.776 -1.017 1.00 7.91 317 HIS A N 1
ATOM 2236 C CA . HIS A 1 338 ? 58.129 34.952 -1.248 1.00 7.87 317 HIS A CA 1
ATOM 2237 C C . HIS A 1 338 ? 57.709 36.407 -1.445 1.00 8.08 317 HIS A C 1
ATOM 2238 O O . HIS A 1 338 ? 56.805 36.662 -2.232 1.00 8.06 317 HIS A O 1
ATOM 2245 N N . ALA A 1 339 ? 58.378 37.364 -0.790 1.00 7.74 318 ALA A N 1
ATOM 2246 C CA . ALA A 1 339 ? 58.070 38.780 -1.090 1.00 7.79 318 ALA A CA 1
ATOM 2247 C C . ALA A 1 339 ? 58.334 39.038 -2.584 1.00 7.91 318 ALA A C 1
ATOM 2248 O O . ALA A 1 339 ? 57.499 39.652 -3.275 1.00 7.35 318 ALA A O 1
ATOM 2250 N N . SER A 1 340 ? 59.468 38.556 -3.101 1.00 8.10 319 SER A N 1
ATOM 2251 C CA . SER A 1 340 ? 59.784 38.808 -4.521 1.00 8.04 319 SER A CA 1
ATOM 2252 C C . SER A 1 340 ? 58.886 38.055 -5.462 1.00 7.75 319 SER A C 1
ATOM 2253 O O . SER A 1 340 ? 58.589 38.551 -6.542 1.00 7.68 319 SER A O 1
ATOM 2256 N N . GLU A 1 341 ? 58.506 36.835 -5.099 1.00 8.57 320 GLU A N 1
ATOM 2257 C CA . GLU A 1 341 ? 57.639 36.047 -6.001 1.00 8.81 320 GLU A CA 1
ATOM 2258 C C . GLU A 1 341 ? 56.279 36.697 -6.152 1.00 9.07 320 GLU A C 1
ATOM 2259 O O . GLU A 1 341 ? 55.782 36.812 -7.270 1.00 8.85 320 GLU A O 1
ATOM 2265 N N . LEU A 1 342 ? 55.681 37.120 -5.045 1.00 8.27 321 LEU A N 1
ATOM 2266 C CA . LEU A 1 342 ? 54.379 37.780 -5.105 1.00 9.33 321 LEU A CA 1
ATOM 2267 C C . LEU A 1 342 ? 54.469 39.093 -5.897 1.00 8.77 321 LEU A C 1
ATOM 2268 O O . LEU A 1 342 ? 53.610 39.361 -6.744 1.00 8.33 321 LEU A O 1
ATOM 2273 N N . TYR A 1 343 ? 55.513 39.879 -5.596 1.00 8.25 322 TYR A N 1
ATOM 2274 C CA . TYR A 1 343 ? 55.804 41.136 -6.296 1.00 8.64 322 TYR A CA 1
ATOM 2275 C C . TYR A 1 343 ? 55.990 40.894 -7.792 1.00 8.59 322 TYR A C 1
ATOM 2276 O O . TYR A 1 343 ? 55.483 41.654 -8.641 1.00 7.63 322 TYR A O 1
ATOM 2285 N N . ALA A 1 344 ? 56.741 39.849 -8.129 1.00 8.32 323 ALA A N 1
ATOM 2286 C CA . ALA A 1 344 ? 56.963 39.501 -9.541 1.00 8.73 323 ALA A CA 1
ATOM 2287 C C . ALA A 1 344 ? 55.662 39.208 -10.271 1.00 8.43 323 ALA A C 1
ATOM 2288 O O . ALA A 1 344 ? 55.481 39.616 -11.420 1.00 9.24 323 ALA A O 1
ATOM 2290 N N . LYS A 1 345 ? 54.750 38.500 -9.606 1.00 8.89 324 LYS A N 1
ATOM 2291 C CA . LYS A 1 345 ? 53.419 38.246 -10.189 1.00 9.02 324 LYS A CA 1
ATOM 2292 C C . LYS A 1 345 ? 52.614 39.554 -10.335 1.00 9.30 324 LYS A C 1
ATOM 2293 O O . LYS A 1 345 ? 51.915 39.745 -11.355 1.00 9.30 324 LYS A O 1
ATOM 2299 N N . ASN A 1 346 ? 52.744 40.475 -9.367 1.00 8.52 325 ASN A N 1
ATOM 2300 C CA . ASN A 1 346 ? 52.076 41.793 -9.490 1.00 8.86 325 ASN A CA 1
ATOM 2301 C C . ASN A 1 346 ? 52.586 42.555 -10.719 1.00 8.97 325 ASN A C 1
ATOM 2302 O O . ASN A 1 346 ? 51.811 43.077 -11.544 1.00 8.78 325 ASN A O 1
ATOM 2307 N N . VAL A 1 347 ? 53.914 42.655 -10.808 1.00 8.48 326 VAL A N 1
ATOM 2308 C CA . VAL A 1 347 ? 54.559 43.384 -11.918 1.00 9.41 326 VAL A CA 1
ATOM 2309 C C . VAL A 1 347 ? 54.217 42.742 -13.279 1.00 9.67 326 VAL A C 1
ATOM 2310 O O . VAL A 1 347 ? 53.893 43.451 -14.286 1.00 9.01 326 VAL A O 1
ATOM 2314 N N . THR A 1 348 ? 54.241 41.418 -13.333 1.00 9.03 327 THR A N 1
ATOM 2315 C CA . THR A 1 348 ? 53.960 40.764 -14.628 1.00 11.08 327 THR A CA 1
ATOM 2316 C C . THR A 1 348 ? 52.492 40.847 -15.024 1.00 10.95 327 THR A C 1
ATOM 2317 O O . THR A 1 348 ? 52.167 40.854 -16.221 1.00 11.55 327 THR A O 1
ATOM 2321 N N . ALA A 1 349 ? 51.601 40.947 -14.031 1.00 10.85 328 ALA A N 1
ATOM 2322 C CA . ALA A 1 349 ? 50.188 41.121 -14.349 1.00 10.81 328 ALA A CA 1
ATOM 2323 C C . ALA A 1 349 ? 50.001 42.491 -15.028 1.00 11.70 328 ALA A C 1
ATOM 2324 O O . ALA A 1 349 ? 49.212 42.609 -15.980 1.00 12.25 328 ALA A O 1
ATOM 2326 N N . LEU A 1 350 ? 50.690 43.521 -14.536 1.00 11.90 329 LEU A N 1
ATOM 2327 C CA . LEU A 1 350 ? 50.614 44.840 -15.172 1.00 12.91 329 LEU A CA 1
ATOM 2328 C C . LEU A 1 350 ? 51.280 44.780 -16.539 1.00 13.37 329 LEU A C 1
ATOM 2329 O O . LEU A 1 350 ? 50.756 45.312 -17.522 1.00 14.98 329 LEU A O 1
ATOM 2334 N N . LEU A 1 351 ? 52.442 44.145 -16.600 1.00 13.34 330 LEU A N 1
ATOM 2335 C CA . LEU A 1 351 ? 53.185 44.070 -17.850 1.00 13.89 330 LEU A CA 1
ATOM 2336 C C . LEU A 1 351 ? 52.322 43.424 -18.948 1.00 14.98 330 LEU A C 1
ATOM 2337 O O . LEU A 1 351 ? 52.345 43.872 -20.118 1.00 15.56 330 LEU A O 1
ATOM 2342 N N . ASP A 1 352 ? 51.540 42.409 -18.579 1.00 15.85 331 ASP A N 1
ATOM 2343 C CA . ASP A 1 352 ? 50.684 41.712 -19.549 1.00 18.85 331 ASP A CA 1
ATOM 2344 C C . ASP A 1 352 ? 49.665 42.661 -20.181 1.00 19.79 331 ASP A C 1
ATOM 2345 O O . ASP A 1 352 ? 49.253 42.438 -21.336 1.00 19.34 331 ASP A O 1
ATOM 2350 N N . LEU A 1 353 ? 49.245 43.698 -19.445 1.00 19.96 332 LEU A N 1
ATOM 2351 C CA . LEU A 1 353 ? 48.379 44.733 -20.027 1.00 21.81 332 LEU A CA 1
ATOM 2352 C C . LEU A 1 353 ? 49.102 45.505 -21.096 1.00 22.60 332 LEU A C 1
ATOM 2353 O O . LEU A 1 353 ? 48.494 45.890 -22.114 1.00 23.87 332 LEU A O 1
ATOM 2358 N N . LEU A 1 354 ? 50.388 45.759 -20.858 1.00 21.76 333 LEU A N 1
ATOM 2359 C CA . LEU A 1 354 ? 51.186 46.616 -21.725 1.00 22.31 333 LEU A CA 1
ATOM 2360 C C . LEU A 1 354 ? 51.687 45.905 -22.965 1.00 23.79 333 LEU A C 1
ATOM 2361 O O . LEU A 1 354 ? 52.067 46.564 -23.938 1.00 25.13 333 LEU A O 1
ATOM 2366 N N . LEU A 1 355 ? 51.718 44.578 -22.933 1.00 23.75 334 LEU A N 1
ATOM 2367 C CA . LEU A 1 355 ? 52.244 43.822 -24.072 1.00 25.64 334 LEU A CA 1
ATOM 2368 C C . LEU A 1 355 ? 51.131 43.439 -25.038 1.00 26.41 334 LEU A C 1
ATOM 2369 O O . LEU A 1 355 ? 50.043 43.079 -24.625 1.00 26.55 334 LEU A O 1
ATOM 2374 N N . THR A 1 356 ? 51.429 43.543 -26.326 1.00 28.50 335 THR A N 1
ATOM 2375 C CA . THR A 1 356 ? 50.582 42.997 -27.379 1.00 30.27 335 THR A CA 1
ATOM 2376 C C . THR A 1 356 ? 51.492 42.089 -28.211 1.00 31.08 335 THR A C 1
ATOM 2377 O O . THR A 1 356 ? 52.683 41.947 -27.908 1.00 31.02 335 THR A O 1
ATOM 2381 N N . ASP A 1 357 ? 50.957 41.459 -29.258 1.00 33.34 336 ASP A N 1
ATOM 2382 C CA . ASP A 1 357 ? 51.805 40.681 -30.160 1.00 34.86 336 ASP A CA 1
ATOM 2383 C C . ASP A 1 357 ? 52.875 41.589 -30.787 1.00 35.64 336 ASP A C 1
ATOM 2384 O O . ASP A 1 357 ? 53.971 41.119 -31.110 1.00 36.68 336 ASP A O 1
ATOM 2386 N N . ASP A 1 358 ? 52.563 42.886 -30.905 1.00 35.65 337 ASP A N 1
ATOM 2387 C CA . ASP A 1 358 ? 53.459 43.901 -31.513 1.00 35.06 337 ASP A CA 1
ATOM 2388 C C . ASP A 1 358 ? 54.608 44.383 -30.615 1.00 34.45 337 ASP A C 1
ATOM 2389 O O . ASP A 1 358 ? 55.438 45.206 -31.041 1.00 35.38 337 ASP A O 1
ATOM 2394 N N . GLY A 1 359 ? 54.650 43.885 -29.384 1.00 32.43 338 GLY A N 1
ATOM 2395 C CA . GLY A 1 359 ? 55.654 44.317 -28.415 1.00 30.57 338 GLY A CA 1
ATOM 2396 C C . GLY A 1 359 ? 55.010 45.180 -27.352 1.00 28.62 338 GLY A C 1
ATOM 2397 O O . GLY A 1 359 ? 53.892 44.912 -26.912 1.00 27.67 338 GLY A O 1
ATOM 2398 N N . VAL A 1 360 ? 55.700 46.246 -26.968 1.00 27.68 339 VAL A N 1
ATOM 2399 C CA . VAL A 1 360 ? 55.243 47.076 -25.869 1.00 26.29 339 VAL A CA 1
ATOM 2400 C C . VAL A 1 360 ? 54.346 48.176 -26.423 1.00 26.10 339 VAL A C 1
ATOM 2401 O O . VAL A 1 360 ? 54.809 49.021 -27.211 1.00 25.67 339 VAL A O 1
ATOM 2405 N N . ALA A 1 361 ? 53.076 48.157 -26.019 1.00 25.07 340 ALA A N 1
ATOM 2406 C CA . ALA A 1 361 ? 52.089 49.131 -26.533 1.00 25.48 340 ALA A CA 1
ATOM 2407 C C . ALA A 1 361 ? 51.001 49.452 -25.498 1.00 25.06 340 ALA A C 1
ATOM 2408 O O . ALA A 1 361 ? 49.865 48.953 -25.593 1.00 25.65 340 ALA A O 1
ATOM 2410 N N . PRO A 1 362 ? 51.341 50.300 -24.504 1.00 24.31 341 PRO A N 1
ATOM 2411 C CA . PRO A 1 362 ? 50.380 50.665 -23.454 1.00 24.68 341 PRO A CA 1
ATOM 2412 C C . PRO A 1 362 ? 49.129 51.347 -24.007 1.00 25.31 341 PRO A C 1
ATOM 2413 O O . PRO A 1 362 ? 49.235 52.281 -24.815 1.00 24.96 341 PRO A O 1
ATOM 2417 N N . ASP A 1 363 ? 47.964 50.879 -23.572 1.00 25.50 342 ASP A N 1
ATOM 2418 C CA . ASP A 1 363 ? 46.695 51.462 -24.007 1.00 26.65 342 ASP A CA 1
ATOM 2419 C C . ASP A 1 363 ? 46.240 52.429 -22.939 1.00 25.96 342 ASP A C 1
ATOM 2420 O O . ASP A 1 363 ? 45.763 52.011 -21.895 1.00 25.59 342 ASP A O 1
ATOM 2425 N N . PHE A 1 364 ? 46.387 53.725 -23.196 1.00 26.00 343 PHE A N 1
ATOM 2426 C CA . PHE A 1 364 ? 46.089 54.718 -22.173 1.00 26.08 343 PHE A CA 1
ATOM 2427 C C . PHE A 1 364 ? 44.608 54.981 -21.917 1.00 26.56 343 PHE A C 1
ATOM 2428 O O . PHE A 1 364 ? 44.264 55.778 -21.045 1.00 27.38 343 PHE A O 1
ATOM 2436 N N . THR A 1 365 ? 43.737 54.266 -22.632 1.00 26.20 344 THR A N 1
ATOM 2437 C CA . THR A 1 365 ? 42.299 54.296 -22.365 1.00 26.64 344 THR A CA 1
ATOM 2438 C C . THR A 1 365 ? 41.955 53.284 -21.300 1.00 25.83 344 THR A C 1
ATOM 2439 O O . THR A 1 365 ? 40.850 53.267 -20.768 1.00 27.06 344 THR A O 1
ATOM 2443 N N . ASP A 1 366 ? 42.921 52.433 -20.988 1.00 24.50 345 ASP A N 1
ATOM 2444 C CA . ASP A 1 366 ? 42.762 51.490 -19.890 1.00 23.42 345 ASP A CA 1
ATOM 2445 C C . ASP A 1 366 ? 43.112 52.234 -18.596 1.00 22.07 345 ASP A C 1
ATOM 2446 O O . ASP A 1 366 ? 44.238 52.712 -18.436 1.00 21.51 345 ASP A O 1
ATOM 2451 N N . GLU A 1 367 ? 42.126 52.299 -17.697 1.00 21.58 346 GLU A N 1
ATOM 2452 C CA A GLU A 1 367 ? 42.200 53.018 -16.428 0.50 20.80 346 GLU A CA 1
ATOM 2453 C CA B GLU A 1 367 ? 42.233 53.065 -16.445 0.50 20.97 346 GLU A CA 1
ATOM 2454 C C . GLU A 1 367 ? 43.435 52.664 -15.571 1.00 19.96 346 GLU A C 1
ATOM 2455 O O . GLU A 1 367 ? 43.990 53.498 -14.866 1.00 18.74 346 GLU A O 1
ATOM 2466 N N . ILE A 1 368 ? 43.846 51.405 -15.626 1.00 18.25 347 ILE A N 1
ATOM 2467 C CA . ILE A 1 368 ? 44.977 50.929 -14.816 1.00 16.39 347 ILE A CA 1
ATOM 2468 C C . ILE A 1 368 ? 46.272 51.527 -15.354 1.00 16.04 347 ILE A C 1
ATOM 2469 O O . ILE A 1 368 ? 47.129 51.987 -14.588 1.00 15.77 347 ILE A O 1
ATOM 2474 N N . VAL A 1 369 ? 46.396 51.494 -16.679 1.00 16.37 348 VAL A N 1
ATOM 2475 C CA . VAL A 1 369 ? 47.548 52.018 -17.385 1.00 16.22 348 VAL A CA 1
ATOM 2476 C C . VAL A 1 369 ? 47.647 53.542 -17.199 1.00 16.57 348 VAL A C 1
ATOM 2477 O O . VAL A 1 369 ? 48.707 54.074 -16.860 1.00 15.90 348 VAL A O 1
ATOM 2481 N N . ALA A 1 370 ? 46.532 54.247 -17.408 1.00 17.57 349 ALA A N 1
ATOM 2482 C CA . ALA A 1 370 ? 46.513 55.694 -17.244 1.00 18.27 349 ALA A CA 1
ATOM 2483 C C . ALA A 1 370 ? 46.787 56.137 -15.791 1.00 18.40 349 ALA A C 1
ATOM 2484 O O . ALA A 1 370 ? 47.555 57.085 -15.573 1.00 17.83 349 ALA A O 1
ATOM 2486 N N . ALA A 1 371 ? 46.177 55.452 -14.824 1.00 17.55 350 ALA A N 1
ATOM 2487 C CA . ALA A 1 371 ? 46.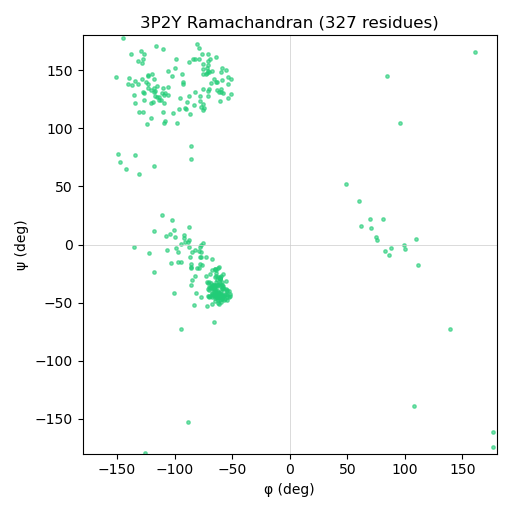315 55.829 -13.405 1.00 17.57 350 ALA A CA 1
ATOM 2488 C C . ALA A 1 371 ? 47.717 55.564 -12.859 1.00 17.47 350 ALA A C 1
ATOM 2489 O O . ALA A 1 371 ? 48.216 56.329 -12.026 1.00 17.10 350 ALA A O 1
ATOM 2491 N N . SER A 1 372 ? 48.345 54.475 -13.308 1.00 16.59 351 SER A N 1
ATOM 2492 C CA . SER A 1 372 ? 49.672 54.122 -12.770 1.00 15.34 351 SER A CA 1
ATOM 2493 C C . SER A 1 372 ? 50.852 54.810 -13.476 1.00 15.18 351 SER A C 1
ATOM 2494 O O . SER A 1 372 ? 51.958 54.823 -12.938 1.00 13.87 351 SER A O 1
ATOM 2497 N N . CYS A 1 373 ? 50.631 55.359 -14.671 1.00 14.40 352 CYS A N 1
ATOM 2498 C CA . CYS A 1 373 ? 51.730 55.985 -15.425 1.00 14.80 352 CYS A CA 1
ATOM 2499 C C . CYS A 1 373 ? 51.999 57.351 -14.820 1.00 15.85 352 CYS A C 1
ATOM 2500 O O . CYS A 1 373 ? 51.076 58.178 -14.743 1.00 18.46 352 CYS A O 1
ATOM 2503 N N . ILE A 1 374 ? 53.229 57.598 -14.397 1.00 14.27 353 ILE A N 1
ATOM 2504 C CA . ILE A 1 374 ? 53.555 58.857 -13.741 1.00 14.87 353 ILE A CA 1
ATOM 2505 C C . ILE A 1 374 ? 54.198 59.870 -14.685 1.00 16.05 353 ILE A C 1
ATOM 2506 O O . ILE A 1 374 ? 54.466 61.009 -14.289 1.00 16.08 353 ILE A O 1
ATOM 2511 N N . THR A 1 375 ? 54.430 59.460 -15.922 1.00 15.96 354 THR A N 1
ATOM 2512 C CA . THR A 1 375 ? 55.212 60.304 -16.847 1.00 18.24 354 THR A CA 1
ATOM 2513 C C . THR A 1 375 ? 54.334 60.950 -17.911 1.00 21.23 354 THR A C 1
ATOM 2514 O O . THR A 1 375 ? 54.832 61.723 -18.733 1.00 21.57 354 THR A O 1
ATOM 2518 N N . ARG A 1 376 ? 53.053 60.594 -17.928 1.00 25.42 355 ARG A N 1
ATOM 2519 C CA . ARG A 1 376 ? 52.142 61.073 -18.977 1.00 30.32 355 ARG A CA 1
ATOM 2520 C C . ARG A 1 376 ? 51.648 62.477 -18.620 1.00 32.55 355 ARG A C 1
ATOM 2521 O O . ARG A 1 376 ? 51.201 62.715 -17.483 1.00 34.22 355 ARG A O 1
ATOM 2529 N N . THR A 1 377 ? 51.729 63.395 -19.587 1.00 34.55 356 THR A N 1
ATOM 2530 C CA . THR A 1 377 ? 51.373 64.805 -19.379 1.00 36.05 356 THR A CA 1
ATOM 2531 C C . THR A 1 377 ? 50.452 65.328 -20.481 1.00 36.99 356 THR A C 1
ATOM 2532 O O . THR A 1 377 ? 49.486 64.655 -20.875 1.00 37.44 356 THR A O 1
#

InterPro domains:
  IPR007698 Alanine dehydrogenase/pyridine nucleotide transhydrogenase, NAD(H)-binding domain [PF01262] (139-355)
  IPR007698 Alanine dehydrogenase/pyridine nucleotide transhydrogenase, NAD(H)-binding domain [SM01002] (144-306)
  IPR007886 Alanine dehydrogenase/pyridine nucleotide transhydrogenase, N-terminal [PF05222] (5-135)
  IPR007886 Alanine dehydrogenase/pyridine nucleotide transhydrogenase, N-terminal [SM01003] (5-135)
  IPR036291 NAD(P)-binding domain superfamily [SSF51735] (135-310)

Foldseek 3Di:
DQVFEEFWEADDDPLFLATQADLVLLLVCVVVNYEYEYEACSNVLVPDHVVSNVVSVYHYDDRAAGQEYEGEDADDPVSLVSHAANHEYEYANLCQPCVVSLVSNLVRNYWYFHLCQQDPDPLLVLQNLVLLQLLLQLLVLLVVQCVQFPDAQAFDQDPVGTDHHFAEEEEADDNSSLSNLLNSVVSHHAYEYEYPDPVCCVSCVVSPHHYDDQPNPVVVVSSLVSLLVVLQDGQEYEYDADDRNAAGAARHEPSSQLSHDARREYEWARLVRPTNYVPDDACAWDADNNYIYHYNDRSCSVNHPSSSNSSNSSRVSVQVCQQDPVGGHHDCVPCSSVRRTSNDD